Protein AF-A0A832ZYC8-F1 (afdb_monomer)

Foldseek 3Di:
DAFAPVLLVLLVVVVVCVVVVHDLVVCLVVSVVSCVVVVQWDQAPVRFIWGAHNVNPDILDDSNDPLCCLQQFFQVVLVLLPDDLAEEEEAQCFLVSNVLNSCQSPVSYQYEYEHQRLSRLSNNLSTDDPGPCSVVSNVQSSCVSVPNQDDDSYGYHHHPLLVVLVVDPAAHQEYEDSDDACVVFVLCQALQNVLSVLVRYDAQRKYWYQDPFLQSVLSLLSSPWQWAFADDDPDPGGTIMTGRNRDPPDDGHAHPPLSLLCLQQALSVNHFHDNPSDDGSVRRV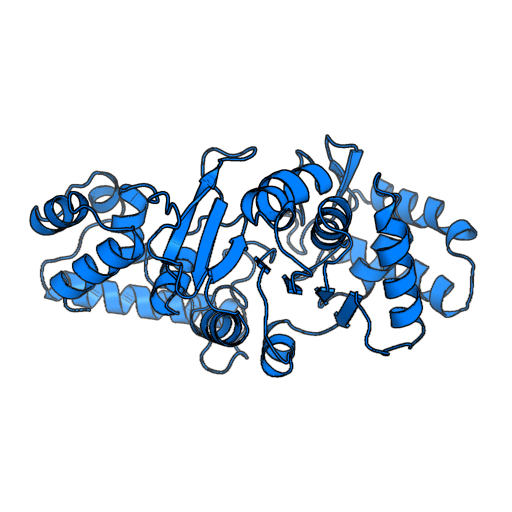VVSVVVSVVSQVVCVVVVQDDDSVCSNVVVGDVVLVVLVPDPDHSSVSSVVSNVVSVD

Radius of gyration: 21.01 Å; Cα contacts (8 Å, |Δi|>4): 633; chains: 1; bounding box: 53×35×60 Å

Solvent-accessible surface area (backbone atoms only — not comparable to full-atom values): 18234 Å² total; per-residue (Å²): 127,58,59,24,62,69,42,48,54,55,42,46,62,52,49,54,42,46,76,73,68,47,63,60,85,81,44,31,68,57,53,54,49,54,31,43,75,70,68,40,44,44,76,20,72,66,69,33,71,34,40,34,26,56,83,61,83,46,53,80,40,57,63,72,7,37,56,57,44,21,34,69,59,42,38,60,77,62,52,50,63,80,47,82,60,38,28,34,36,31,38,48,31,52,67,34,44,52,62,33,38,40,36,69,56,27,76,57,45,30,35,41,36,27,28,68,54,70,52,42,48,55,48,37,62,58,52,87,64,101,48,79,48,41,54,62,53,35,51,49,48,50,41,40,77,74,65,51,78,70,84,63,53,63,34,82,43,85,40,58,62,71,60,48,59,76,72,54,92,48,66,22,43,35,32,42,48,54,61,71,56,62,90,79,33,33,70,80,39,10,25,46,47,44,34,50,51,54,69,28,34,31,77,56,10,38,37,31,24,75,64,65,46,49,24,44,56,28,12,40,42,76,40,63,28,47,47,24,44,42,73,53,73,98,48,95,61,33,25,32,33,32,23,35,70,58,57,92,84,58,88,67,44,58,53,58,72,46,54,42,41,34,32,38,67,28,60,67,11,53,37,37,57,32,90,83,63,73,64,53,47,67,53,28,53,51,51,33,55,50,53,31,51,53,52,46,51,53,27,49,75,70,73,61,61,53,55,71,69,33,42,56,73,60,64,59,66,65,66,58,60,54,52,67,71,48,99,61,50,39,38,61,41,26,51,54,42,19,54,77,71,73,100

Nearest PDB structures (foldseek):
  3vyw-assembly3_C  TM=6.973E-01  e=3.915E-17  Aquifex aeolicus VF5
  3vyw-assembly1_A  TM=6.970E-01  e=1.601E-16  Aquifex aeolicus VF5
  2qy6-assembly1_A  TM=7.734E-01  e=2.325E-08  Escherichia coli O157:H7
  8vyd-assembly1_A  TM=7.264E-01  e=3.396E-08  Thermococcus kodakarensis
  3sgl-assembly1_A  TM=7.425E-01  e=9.243E-07  Yersinia pestis

pLDDT: mean 95.92, std 4.14, range [66.0, 98.88]

Mean predicted aligned error: 3.45 Å

Secondary structure (DSSP, 8-state):
-PBPHHHHHHHHHHHHHHHTT--GGGTHHHHHHHHHHTT-SEE-TTS-EEPBBTTSSSBSS-TT-HHHHIIIIIIHHHTGGGSSS-EEEEET-TTSHHHHHHHHH-TT-EEEEEES-HHHHHHHHHS--SSTTHHHHHHHHHHHHTT-----SEEEEES-HHHHHHH----EEEEEE-PSPTTT--TTSBHHHHHHHHHHEEEEEEEEES---HHHHHHHHHHT-EEEE----SSSSPPEEEESS--TTS--PPPPHHHHHHHHHSGGG--B--TTS---HHHHHHHHHHHHHHHHHHHHHTT----HHHHHTT-S-HHHHHHHTSS--HHHHHHHHHHHHT-

InterPro domains:
  IPR008471 MnmC-like methyltransferase [PF05430] (151-245)
  IPR029063 S-adenosyl-L-methionine-dependent methyltransferase superfamily [G3DSA:3.40.50.150] (38-259)
  IPR029063 S-adenosyl-L-methionine-dependent methyltransferase superfamily [SSF53335] (82-259)

Sequence (343 aa):
MLPDEVALKIIRKYMIRFERGEDIESFKGDLIRDLLNHRVLIKTEDGTYTLPSQCREELMHSRIGALKESVEKFVIPSNLKYMKNPKVLDLCSGLGYNAIGALHYNRSCKIDMVECCKEVLFLSLCLDIPYEEHALIKDRIRDFLQGDVRRGDINIHLEDGRRVIKKLEGGYNVVFHDAFSPQRDAVLYTVDFLREVYKKMDNNGILISYSSSIPFRSALVEAGFVISEGQPVGRRRGITIAYKNPSPDREIRRIPLTDERLIAISTVGVPYRDPNLNLTHEEIVKNRALERREFKRRLIEMGKYYSTKKVKLGKVDKVFLDIQKLNLNSSKIILKMREVLGI

Organism: NCBI:txid155863

Structure (mmCIF, N/CA/C/O backbone):
data_AF-A0A832ZYC8-F1
#
_entry.id   AF-A0A832ZYC8-F1
#
loop_
_atom_site.group_PDB
_atom_site.id
_atom_site.type_symbol
_atom_site.label_atom_id
_atom_site.label_alt_id
_atom_site.label_comp_id
_atom_site.label_asym_id
_atom_site.label_entity_id
_atom_site.label_seq_id
_atom_site.pdbx_PDB_ins_code
_atom_site.Cartn_x
_atom_site.Cartn_y
_atom_site.Cartn_z
_atom_site.occupancy
_atom_site.B_iso_or_equiv
_atom_site.auth_seq_id
_atom_site.auth_comp_id
_atom_site.auth_asym_id
_atom_site.auth_atom_id
_atom_site.pdbx_PDB_model_num
ATOM 1 N N . MET A 1 1 ? 9.131 9.107 0.935 1.00 86.56 1 MET A N 1
ATOM 2 C CA . MET A 1 1 ? 10.488 8.614 1.236 1.00 86.56 1 MET A CA 1
ATOM 3 C C . MET A 1 1 ? 11.024 7.990 -0.030 1.00 86.56 1 MET A C 1
ATOM 5 O O . MET A 1 1 ? 10.263 7.338 -0.734 1.00 86.56 1 MET A O 1
ATOM 9 N N . LEU A 1 2 ? 12.300 8.212 -0.321 1.00 93.00 2 LEU A N 1
ATOM 10 C CA . LEU A 1 2 ? 12.961 7.680 -1.508 1.00 93.00 2 LEU A CA 1
ATOM 11 C C . LEU A 1 2 ? 13.866 6.486 -1.149 1.00 93.00 2 LEU A C 1
ATOM 13 O O . LEU A 1 2 ? 14.122 6.235 0.037 1.00 93.00 2 LEU A O 1
ATOM 17 N N . PRO A 1 3 ? 14.359 5.741 -2.151 1.00 94.38 3 PRO A N 1
ATOM 18 C CA . PRO A 1 3 ? 15.462 4.805 -1.962 1.00 94.38 3 PRO A CA 1
ATOM 19 C C . PRO A 1 3 ? 16.762 5.492 -1.517 1.00 94.38 3 PRO A C 1
ATOM 21 O O . PRO A 1 3 ? 16.881 6.717 -1.515 1.00 94.38 3 PRO A O 1
ATOM 24 N N . ASP A 1 4 ? 17.747 4.676 -1.153 1.00 96.56 4 ASP A N 1
ATOM 25 C CA . ASP A 1 4 ? 19.089 5.094 -0.744 1.00 96.56 4 ASP A CA 1
ATOM 26 C C . ASP A 1 4 ? 19.756 6.086 -1.712 1.00 96.56 4 ASP A C 1
ATOM 28 O O . ASP A 1 4 ? 19.822 5.867 -2.921 1.00 96.56 4 ASP A O 1
ATOM 32 N N . GLU A 1 5 ? 20.312 7.172 -1.170 1.00 96.69 5 GLU A N 1
ATOM 33 C CA . GLU A 1 5 ? 20.883 8.256 -1.978 1.00 96.69 5 GLU A CA 1
ATOM 34 C C . GLU A 1 5 ? 22.083 7.827 -2.825 1.00 96.69 5 GLU A C 1
ATOM 36 O O . GLU A 1 5 ? 22.290 8.376 -3.910 1.00 96.69 5 GLU A O 1
ATOM 41 N N . VAL A 1 6 ? 22.887 6.865 -2.356 1.00 97.38 6 VAL A N 1
ATOM 42 C CA . VAL A 1 6 ? 24.019 6.340 -3.130 1.00 97.38 6 VAL A CA 1
ATOM 43 C C . VAL A 1 6 ? 23.490 5.531 -4.309 1.00 97.38 6 VAL A C 1
ATOM 45 O O . VAL A 1 6 ? 23.972 5.724 -5.425 1.00 97.38 6 VAL A O 1
ATOM 48 N N . ALA A 1 7 ? 22.452 4.713 -4.097 1.00 97.81 7 ALA A N 1
ATOM 49 C CA . ALA A 1 7 ? 21.759 4.026 -5.188 1.00 97.81 7 ALA A CA 1
ATOM 50 C C . ALA A 1 7 ? 21.272 5.027 -6.242 1.00 97.81 7 ALA A C 1
ATOM 52 O O . ALA A 1 7 ? 21.611 4.902 -7.416 1.00 97.81 7 ALA A O 1
ATOM 53 N N . LEU A 1 8 ? 20.546 6.067 -5.818 1.00 98.06 8 LEU A N 1
ATOM 54 C CA . LEU A 1 8 ? 19.993 7.072 -6.729 1.00 98.06 8 LEU A CA 1
ATOM 55 C C . LEU A 1 8 ? 21.085 7.821 -7.504 1.00 98.06 8 LEU A C 1
ATOM 57 O O . LEU A 1 8 ? 20.936 8.046 -8.703 1.00 98.06 8 LEU A O 1
ATOM 61 N N . LYS A 1 9 ? 22.207 8.173 -6.862 1.00 98.06 9 LYS A N 1
ATOM 62 C CA . LYS A 1 9 ? 23.353 8.816 -7.531 1.00 98.06 9 LYS A CA 1
ATOM 63 C C . LYS A 1 9 ? 23.973 7.920 -8.604 1.00 98.06 9 LYS A C 1
ATOM 65 O O . LYS A 1 9 ? 24.247 8.401 -9.702 1.00 98.06 9 LYS A O 1
ATOM 70 N N . ILE A 1 10 ? 24.164 6.634 -8.307 1.00 98.44 10 ILE A N 1
ATOM 71 C CA . ILE A 1 10 ? 24.686 5.664 -9.277 1.00 98.44 10 ILE A CA 1
ATOM 72 C C . ILE A 1 10 ? 23.701 5.516 -10.437 1.00 98.44 10 ILE A C 1
ATOM 74 O O . ILE A 1 10 ? 24.093 5.679 -11.587 1.00 98.44 10 ILE A O 1
ATOM 78 N N . ILE A 1 11 ? 22.416 5.293 -10.153 1.00 98.50 11 ILE A N 1
ATOM 79 C CA . ILE A 1 11 ? 21.393 5.114 -11.188 1.00 98.50 11 ILE A CA 1
ATOM 80 C C . ILE A 1 11 ? 21.322 6.339 -12.113 1.00 98.50 11 ILE A C 1
ATOM 82 O O . ILE A 1 11 ? 21.334 6.179 -13.332 1.00 98.50 11 ILE A O 1
ATOM 86 N N . ARG A 1 12 ? 21.347 7.563 -11.563 1.00 98.19 12 ARG A N 1
ATOM 87 C CA . ARG A 1 12 ? 21.361 8.814 -12.348 1.00 98.19 12 ARG A CA 1
ATOM 88 C C . ARG A 1 12 ? 22.513 8.883 -13.346 1.00 98.19 12 ARG A C 1
ATOM 90 O O . ARG A 1 12 ? 22.300 9.312 -14.475 1.00 98.19 12 ARG A O 1
ATOM 97 N N . LYS A 1 13 ? 23.717 8.443 -12.961 1.00 98.00 13 LYS A N 1
ATOM 98 C CA . LYS A 1 13 ? 24.890 8.427 -13.853 1.00 98.00 13 LYS A CA 1
ATOM 99 C C . LYS A 1 13 ? 24.619 7.613 -15.124 1.00 98.00 13 LYS A C 1
ATOM 101 O O . LYS A 1 13 ? 24.992 8.045 -16.210 1.00 98.00 13 LYS A O 1
ATOM 106 N N . TYR A 1 14 ? 23.970 6.458 -14.991 1.00 98.31 14 TYR A N 1
ATOM 107 C CA . TYR A 1 14 ? 23.631 5.592 -16.124 1.00 98.31 14 TYR A CA 1
ATOM 108 C C . TYR A 1 14 ? 22.370 6.052 -16.858 1.00 98.31 14 TYR A C 1
ATOM 110 O O . TYR A 1 14 ? 22.295 5.930 -18.076 1.00 98.31 14 TYR A O 1
ATOM 118 N N . MET A 1 15 ? 21.418 6.664 -16.155 1.00 97.75 15 MET A N 1
ATOM 119 C CA . MET A 1 15 ? 20.232 7.260 -16.773 1.00 97.75 15 MET A CA 1
ATOM 120 C C . MET A 1 15 ? 20.602 8.368 -17.771 1.00 97.75 15 MET A C 1
ATOM 122 O O . MET A 1 15 ? 20.009 8.437 -18.840 1.00 97.75 15 MET A O 1
ATOM 126 N N . ILE A 1 16 ? 21.645 9.161 -17.497 1.00 97.50 16 ILE A N 1
ATOM 127 C CA . ILE A 1 16 ? 22.165 10.165 -18.447 1.00 97.50 16 ILE A CA 1
ATOM 128 C C . ILE A 1 16 ? 22.651 9.518 -19.758 1.00 97.50 16 ILE A C 1
ATOM 130 O O . ILE A 1 16 ? 22.522 10.119 -20.822 1.00 97.50 16 ILE A O 1
ATOM 134 N N . AR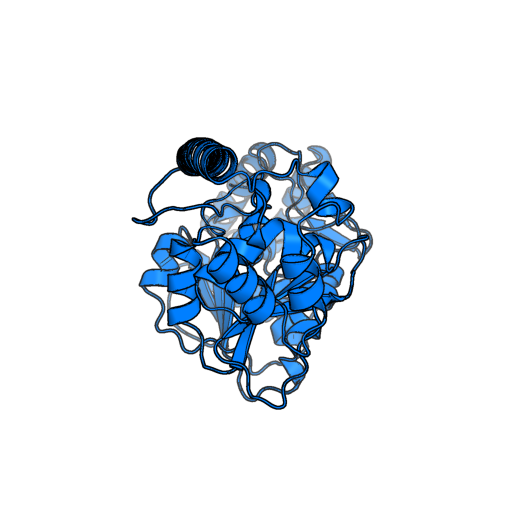G A 1 17 ? 23.205 8.298 -19.710 1.00 97.50 17 ARG A N 1
ATOM 135 C CA . ARG A 1 17 ? 23.636 7.554 -20.912 1.00 97.50 17 ARG A CA 1
ATOM 136 C C . ARG A 1 17 ? 22.433 7.142 -21.759 1.00 97.50 17 ARG A C 1
ATOM 138 O O . ARG A 1 17 ? 22.420 7.373 -22.964 1.00 97.50 17 ARG A O 1
ATOM 145 N N . PHE A 1 18 ? 21.389 6.627 -21.111 1.00 97.12 18 PHE A N 1
ATOM 146 C CA . PHE A 1 18 ? 20.111 6.332 -21.761 1.00 97.12 18 PHE A CA 1
ATOM 147 C C . PHE A 1 18 ? 19.481 7.574 -22.404 1.00 97.12 18 PHE A C 1
ATOM 149 O O . PHE A 1 18 ? 19.049 7.523 -23.550 1.00 97.12 18 PHE A O 1
ATOM 156 N N . GLU A 1 19 ? 19.480 8.710 -21.703 1.00 95.44 19 GLU A N 1
ATOM 157 C CA . GLU A 1 19 ? 18.951 9.982 -22.219 1.00 95.44 19 GLU A CA 1
ATOM 158 C C . GLU A 1 19 ? 19.746 10.512 -23.430 1.00 95.44 19 GLU A C 1
ATOM 160 O O . GLU A 1 19 ? 19.206 11.263 -24.238 1.00 95.44 19 GLU A O 1
ATOM 165 N N . ARG A 1 20 ? 21.007 10.088 -23.602 1.00 96.19 20 ARG A N 1
ATOM 166 C CA . ARG A 1 20 ? 21.831 10.360 -24.797 1.00 96.19 20 ARG A CA 1
ATOM 167 C C . ARG A 1 20 ? 21.588 9.383 -25.952 1.00 96.19 20 ARG A C 1
ATOM 169 O O . ARG A 1 20 ? 22.220 9.524 -26.994 1.00 96.19 20 ARG A O 1
ATOM 176 N N . GLY A 1 21 ? 20.696 8.409 -25.778 1.00 95.06 21 GLY A N 1
ATOM 177 C CA . GLY A 1 21 ? 20.373 7.402 -26.786 1.00 95.06 21 GLY A CA 1
ATOM 178 C C . GLY A 1 21 ? 21.303 6.187 -26.793 1.00 95.06 21 GLY A C 1
ATOM 179 O O . GLY A 1 21 ? 21.247 5.405 -27.738 1.00 95.06 21 GLY A O 1
ATOM 180 N N . GLU A 1 22 ? 22.151 6.004 -25.773 1.00 96.81 22 GLU A N 1
ATOM 181 C CA . GLU A 1 22 ? 22.931 4.768 -25.644 1.00 96.81 22 GLU A CA 1
ATOM 182 C C . GLU A 1 22 ? 22.010 3.571 -25.362 1.00 96.81 22 GLU A C 1
ATOM 184 O O . GLU A 1 22 ? 21.073 3.661 -24.561 1.00 96.81 22 GLU A O 1
ATOM 189 N N . ASP A 1 23 ? 22.302 2.428 -25.987 1.00 95.62 23 ASP A N 1
ATOM 190 C CA . ASP A 1 23 ? 21.554 1.191 -25.763 1.00 95.62 23 ASP A CA 1
ATOM 191 C C . ASP A 1 23 ? 21.753 0.674 -24.328 1.00 95.62 23 ASP A C 1
ATOM 193 O O . ASP A 1 23 ? 22.882 0.565 -23.842 1.00 95.62 23 ASP A O 1
ATOM 197 N N . ILE A 1 24 ? 20.653 0.315 -23.661 1.00 96.50 24 ILE A N 1
ATOM 198 C CA . ILE A 1 24 ? 20.637 -0.191 -22.281 1.00 96.50 24 ILE A CA 1
ATOM 199 C C . ILE A 1 24 ? 21.487 -1.453 -22.156 1.00 96.50 24 ILE A C 1
ATOM 201 O O . ILE A 1 24 ? 22.214 -1.606 -21.171 1.00 96.50 24 ILE A O 1
ATOM 205 N N . GLU A 1 25 ? 21.452 -2.333 -23.157 1.00 96.50 25 GLU A N 1
ATOM 206 C CA . GLU A 1 25 ? 22.218 -3.583 -23.131 1.00 96.50 25 GLU A CA 1
ATOM 207 C C . GLU A 1 25 ? 23.734 -3.335 -23.067 1.00 96.50 25 GLU A C 1
ATOM 209 O O . GLU A 1 25 ? 24.465 -4.126 -22.471 1.00 96.50 25 GLU A O 1
ATOM 214 N N . SER A 1 26 ? 24.208 -2.188 -23.571 1.00 97.12 26 SER A N 1
ATOM 215 C CA . SER A 1 26 ? 25.627 -1.814 -23.532 1.00 97.12 26 SER A CA 1
ATOM 216 C C . SER A 1 26 ? 26.145 -1.440 -22.138 1.00 97.12 26 SER A C 1
ATOM 218 O O . SER A 1 26 ? 27.354 -1.470 -21.915 1.00 97.12 26 SER A O 1
ATOM 220 N N . PHE A 1 27 ? 25.266 -1.072 -21.196 1.00 97.50 27 PHE A N 1
ATOM 221 C CA . PHE A 1 27 ? 25.686 -0.565 -19.884 1.00 97.50 27 PHE A CA 1
ATOM 222 C C . PHE A 1 27 ? 24.960 -1.165 -18.681 1.00 97.50 27 PHE A C 1
ATOM 224 O O . PHE A 1 27 ? 25.411 -0.956 -17.551 1.00 97.50 27 PHE A O 1
ATOM 231 N N . LYS A 1 28 ? 23.855 -1.903 -18.868 1.00 97.38 28 LYS A N 1
ATOM 232 C CA . LYS A 1 28 ? 23.074 -2.442 -17.743 1.00 97.38 28 LYS A CA 1
ATOM 233 C C . LYS A 1 28 ? 23.926 -3.311 -16.819 1.00 97.38 28 LYS A C 1
ATOM 235 O O . LYS A 1 28 ? 23.818 -3.196 -15.603 1.00 97.38 28 LYS A O 1
ATOM 240 N N . GLY A 1 29 ? 24.836 -4.112 -17.382 1.00 97.69 29 GLY A N 1
ATOM 241 C CA . GLY A 1 29 ? 25.740 -4.963 -16.608 1.00 97.69 29 GLY A CA 1
ATOM 242 C C . GLY A 1 29 ? 26.627 -4.167 -15.649 1.00 97.69 29 GLY A C 1
ATOM 243 O O . GLY A 1 29 ? 26.803 -4.569 -14.499 1.00 97.69 29 GLY A O 1
ATOM 244 N N . ASP A 1 30 ? 27.127 -3.010 -16.084 1.00 98.06 30 ASP A N 1
ATOM 245 C CA . ASP A 1 30 ? 27.979 -2.145 -15.264 1.00 98.06 30 ASP A CA 1
ATOM 246 C C . ASP A 1 30 ? 27.183 -1.386 -14.207 1.00 98.06 30 ASP A C 1
ATOM 248 O O . ASP A 1 30 ? 27.623 -1.313 -13.062 1.00 98.06 30 ASP A O 1
ATOM 252 N N . LEU A 1 31 ? 25.972 -0.921 -14.537 1.00 98.44 31 LEU A N 1
ATOM 253 C CA . LEU A 1 31 ? 25.057 -0.349 -13.548 1.00 98.44 31 LEU A CA 1
ATOM 254 C C . LEU A 1 31 ? 24.782 -1.343 -12.411 1.00 98.44 31 LEU A C 1
ATOM 256 O O . LEU A 1 31 ? 24.920 -1.000 -11.236 1.00 98.44 31 LEU A O 1
ATOM 260 N N . ILE A 1 32 ? 24.415 -2.582 -12.748 1.00 98.06 32 ILE A N 1
ATOM 261 C CA . ILE A 1 32 ? 24.127 -3.618 -11.751 1.00 98.06 32 ILE A CA 1
ATOM 262 C C . ILE A 1 32 ? 25.373 -3.929 -10.918 1.00 98.06 32 ILE A C 1
ATOM 264 O O . ILE A 1 32 ? 25.288 -4.000 -9.690 1.00 98.06 32 ILE A O 1
ATOM 268 N N . ARG A 1 33 ? 26.544 -4.046 -11.554 1.00 97.94 33 ARG A N 1
ATOM 269 C CA . ARG A 1 33 ? 27.822 -4.278 -10.866 1.00 97.94 33 ARG A CA 1
ATOM 270 C C . ARG A 1 33 ? 28.166 -3.146 -9.898 1.00 97.94 33 ARG A C 1
ATOM 272 O O . ARG A 1 33 ? 28.518 -3.421 -8.753 1.00 97.94 33 ARG A O 1
ATOM 279 N N . ASP A 1 34 ? 28.011 -1.892 -10.316 1.00 98.12 34 ASP A N 1
ATOM 280 C CA . ASP A 1 34 ? 28.276 -0.716 -9.485 1.00 98.12 34 ASP A CA 1
ATOM 281 C C . ASP A 1 34 ? 27.362 -0.687 -8.258 1.00 98.12 34 ASP A C 1
ATOM 283 O O . ASP A 1 34 ? 27.839 -0.488 -7.136 1.00 98.12 34 ASP A O 1
ATOM 287 N N . LEU A 1 35 ? 26.063 -0.937 -8.438 1.00 98.31 35 LEU A N 1
ATOM 288 C CA . LEU A 1 35 ? 25.116 -0.961 -7.324 1.00 98.31 35 LEU A CA 1
ATOM 289 C C . LEU A 1 35 ? 25.397 -2.109 -6.338 1.00 98.31 35 LEU A C 1
ATOM 291 O O . LEU A 1 35 ? 25.289 -1.917 -5.121 1.00 98.31 35 LEU A O 1
ATOM 295 N N . LEU A 1 36 ? 25.780 -3.289 -6.838 1.00 97.19 36 LEU A N 1
ATOM 296 C CA . LEU A 1 36 ? 26.169 -4.434 -6.007 1.00 97.19 36 LEU A CA 1
ATOM 297 C C . LEU A 1 36 ? 27.455 -4.151 -5.222 1.00 97.19 36 LEU A C 1
ATOM 299 O O . LEU A 1 36 ? 27.498 -4.396 -4.015 1.00 97.19 36 LEU A O 1
ATOM 303 N N . ASN A 1 37 ? 28.471 -3.573 -5.869 1.00 97.44 37 ASN A N 1
ATOM 304 C CA . ASN A 1 37 ? 29.747 -3.219 -5.239 1.00 97.44 37 ASN A CA 1
ATOM 305 C C . ASN A 1 37 ? 29.564 -2.209 -4.096 1.00 97.44 37 ASN A C 1
ATOM 307 O O . ASN A 1 37 ? 30.206 -2.325 -3.052 1.00 97.44 37 ASN A O 1
ATOM 311 N N . HIS A 1 38 ? 28.631 -1.265 -4.250 1.00 97.12 38 HIS A N 1
ATOM 312 C CA . HIS A 1 38 ? 28.278 -0.299 -3.206 1.00 97.12 38 HIS A CA 1
ATOM 313 C C . HIS A 1 38 ? 27.288 -0.849 -2.165 1.00 97.12 38 HIS A C 1
ATOM 315 O O . HIS A 1 38 ? 26.938 -0.142 -1.218 1.00 97.12 38 HIS A O 1
ATOM 321 N N . ARG A 1 39 ? 26.851 -2.111 -2.304 1.00 95.81 39 ARG A N 1
ATOM 322 C CA . ARG A 1 39 ? 25.877 -2.786 -1.427 1.00 95.81 39 ARG A CA 1
ATOM 323 C C . ARG A 1 39 ? 24.542 -2.042 -1.327 1.00 95.81 39 ARG A C 1
ATOM 325 O O . ARG A 1 39 ? 23.917 -2.014 -0.267 1.00 95.81 39 ARG A O 1
ATOM 332 N N . VAL A 1 40 ? 24.119 -1.432 -2.431 1.00 96.56 40 VAL A N 1
ATOM 333 C CA . VAL A 1 40 ? 22.860 -0.676 -2.538 1.00 96.56 40 VAL A CA 1
ATOM 334 C C . VAL A 1 40 ? 21.850 -1.312 -3.491 1.00 96.56 40 VAL A C 1
ATOM 336 O O . VAL A 1 40 ? 20.730 -0.829 -3.598 1.00 96.56 40 VAL A O 1
ATOM 339 N N . LEU A 1 41 ? 22.210 -2.429 -4.124 1.00 97.25 41 LEU A N 1
ATOM 340 C CA . LEU A 1 41 ? 21.279 -3.362 -4.751 1.00 97.25 41 LEU A CA 1
ATOM 341 C C . LEU A 1 41 ? 21.366 -4.691 -4.008 1.00 97.25 41 LEU A C 1
ATOM 343 O O . LEU A 1 41 ? 22.450 -5.247 -3.838 1.00 97.25 41 LEU A O 1
ATOM 347 N N . ILE A 1 42 ? 20.231 -5.183 -3.527 1.00 96.38 42 ILE A N 1
ATOM 348 C CA . ILE A 1 42 ? 20.160 -6.385 -2.700 1.00 96.38 42 ILE A CA 1
ATOM 349 C C . ILE A 1 42 ? 19.442 -7.465 -3.493 1.00 96.38 42 ILE A C 1
ATOM 351 O O . ILE A 1 42 ? 18.301 -7.267 -3.904 1.00 96.38 42 ILE A O 1
ATOM 355 N N . LYS A 1 43 ? 20.109 -8.603 -3.697 1.00 95.81 43 LYS A N 1
ATOM 356 C CA . LYS A 1 43 ? 19.483 -9.795 -4.272 1.00 95.81 43 LYS A CA 1
ATOM 357 C C . LYS A 1 43 ? 18.637 -10.491 -3.205 1.00 95.81 43 LYS A C 1
ATOM 359 O O . LYS A 1 43 ? 19.121 -10.708 -2.092 1.00 95.81 43 LYS A O 1
ATOM 364 N N . THR A 1 44 ? 17.390 -10.799 -3.527 1.00 94.88 44 THR A N 1
ATOM 365 C CA . THR A 1 44 ? 16.457 -11.525 -2.659 1.00 94.88 44 THR A CA 1
ATOM 366 C C . THR A 1 44 ? 16.564 -13.035 -2.874 1.00 94.88 44 THR A C 1
ATOM 368 O O . THR A 1 44 ? 17.215 -13.503 -3.810 1.00 94.88 44 THR A O 1
ATOM 371 N N . GLU A 1 45 ? 15.937 -13.815 -1.994 1.00 93.25 45 GLU A N 1
ATOM 372 C CA . GLU A 1 45 ? 15.972 -15.283 -2.038 1.00 93.25 45 GLU A CA 1
ATOM 373 C C . GLU A 1 45 ? 15.311 -15.856 -3.303 1.00 93.25 45 GLU A C 1
ATOM 375 O O . GLU A 1 45 ? 15.787 -16.857 -3.831 1.00 93.25 45 GLU A O 1
ATOM 380 N N . ASP A 1 46 ? 14.279 -15.197 -3.844 1.00 92.06 46 ASP A N 1
ATOM 381 C CA . ASP A 1 46 ? 13.650 -15.567 -5.127 1.00 92.06 46 ASP A CA 1
ATOM 382 C C . ASP A 1 46 ? 14.449 -15.129 -6.373 1.00 92.06 46 ASP A C 1
ATOM 384 O O . ASP A 1 46 ? 13.970 -15.254 -7.498 1.00 92.06 46 ASP A O 1
ATOM 388 N N . GLY A 1 47 ? 15.662 -14.599 -6.188 1.00 92.88 47 GLY A N 1
ATOM 389 C CA . GLY A 1 47 ? 16.559 -14.194 -7.268 1.00 92.88 47 GLY A CA 1
ATOM 390 C C . GLY A 1 47 ? 16.312 -12.796 -7.836 1.00 92.88 47 GLY A C 1
ATOM 391 O O . GLY A 1 47 ? 17.141 -12.333 -8.620 1.00 92.88 47 GLY A O 1
ATOM 392 N N . THR A 1 48 ? 15.240 -12.116 -7.421 1.00 95.44 48 THR A N 1
ATOM 393 C CA . THR A 1 48 ? 14.959 -10.728 -7.812 1.00 95.44 48 THR A CA 1
ATOM 394 C C . THR A 1 48 ? 15.796 -9.717 -7.019 1.00 95.44 48 THR A C 1
ATOM 396 O O . THR A 1 48 ? 16.640 -10.078 -6.194 1.00 95.44 48 THR A O 1
ATOM 399 N N . TYR A 1 49 ? 15.629 -8.427 -7.315 1.00 96.56 49 TYR A N 1
ATOM 400 C CA . TYR A 1 49 ? 16.411 -7.358 -6.699 1.00 96.56 49 TYR A CA 1
ATOM 401 C C . TYR A 1 49 ? 15.537 -6.311 -6.016 1.00 96.56 49 TYR A C 1
ATOM 403 O O . TYR A 1 49 ? 14.450 -5.970 -6.480 1.00 96.56 49 TYR A O 1
ATOM 411 N N . THR A 1 50 ? 16.059 -5.733 -4.937 1.00 96.25 50 THR A N 1
ATOM 412 C CA . THR A 1 50 ? 15.443 -4.611 -4.227 1.00 96.25 50 THR A CA 1
ATOM 413 C C . THR A 1 50 ? 16.480 -3.554 -3.853 1.00 96.25 50 THR A C 1
ATOM 415 O O . THR A 1 50 ? 17.677 -3.838 -3.760 1.00 96.25 50 THR A O 1
ATOM 418 N N . LEU A 1 51 ? 16.010 -2.334 -3.591 1.00 96.88 51 LEU A N 1
ATOM 419 C CA . LEU A 1 51 ? 16.818 -1.241 -3.052 1.00 96.88 51 LEU A CA 1
ATOM 420 C C . LEU A 1 51 ? 16.549 -1.042 -1.548 1.00 96.88 51 LEU A C 1
ATOM 422 O O . LEU A 1 51 ? 15.433 -1.311 -1.085 1.00 96.88 51 LEU A O 1
ATOM 426 N N . PRO A 1 52 ? 17.542 -0.569 -0.776 1.00 96.00 52 PRO A N 1
ATOM 427 C CA . PRO A 1 52 ? 17.320 -0.036 0.560 1.00 96.00 52 PRO A CA 1
ATOM 428 C C . PRO A 1 52 ? 16.634 1.335 0.511 1.00 96.00 52 PRO A C 1
ATOM 430 O O . PRO A 1 52 ? 16.766 2.079 -0.461 1.00 96.00 52 PRO A O 1
ATOM 433 N N . SER A 1 53 ? 15.910 1.676 1.576 1.00 93.44 53 SER A N 1
ATOM 434 C CA . SER A 1 53 ? 15.367 3.017 1.795 1.00 93.44 53 SER A CA 1
ATOM 435 C C . SER A 1 53 ? 16.478 4.032 2.081 1.00 93.44 53 SER A C 1
ATOM 437 O O . SER A 1 53 ? 17.597 3.656 2.433 1.00 93.44 53 SER A O 1
ATOM 439 N N . GLN A 1 54 ? 16.156 5.327 2.001 1.00 90.25 54 GLN A N 1
ATOM 440 C CA . GLN A 1 54 ? 17.085 6.421 2.308 1.00 90.25 54 GLN A CA 1
ATOM 441 C C . GLN A 1 54 ? 17.793 6.271 3.666 1.00 90.25 54 GLN A C 1
ATOM 443 O O . GLN A 1 54 ? 18.987 6.531 3.773 1.00 90.25 54 GLN A O 1
ATOM 448 N N . CYS A 1 55 ? 17.082 5.806 4.698 1.00 86.75 55 CYS A N 1
ATOM 449 C CA . CYS A 1 55 ? 17.648 5.573 6.030 1.00 86.75 55 CYS A CA 1
ATOM 450 C C . CYS A 1 55 ? 18.270 4.177 6.213 1.00 86.75 55 CYS A C 1
ATOM 452 O O . CYS A 1 55 ? 18.777 3.878 7.288 1.00 86.75 55 CYS A O 1
ATOM 454 N N . ARG A 1 56 ? 18.219 3.304 5.196 1.00 85.81 56 ARG A N 1
ATOM 455 C CA . ARG A 1 56 ? 18.694 1.904 5.207 1.00 85.81 56 ARG A CA 1
ATOM 456 C C . ARG A 1 56 ? 18.084 0.991 6.272 1.00 85.81 56 ARG A C 1
ATOM 458 O O . ARG A 1 56 ? 18.525 -0.144 6.438 1.00 85.81 56 ARG A O 1
ATOM 465 N N . GLU A 1 57 ? 17.052 1.444 6.971 1.00 87.69 57 GLU A N 1
ATOM 466 C CA . GLU A 1 57 ? 16.365 0.641 7.983 1.00 87.69 57 GLU A CA 1
ATOM 467 C C . GLU A 1 57 ? 15.211 -0.201 7.408 1.00 87.69 57 GLU A C 1
ATOM 469 O O . GLU A 1 57 ? 14.603 -0.998 8.123 1.00 87.69 57 GLU A O 1
ATOM 474 N N . GLU A 1 58 ? 14.884 -0.020 6.127 1.00 90.69 58 GLU A N 1
ATOM 475 C CA . GLU A 1 58 ? 13.872 -0.783 5.396 1.00 90.69 58 GLU A CA 1
ATOM 476 C C . GLU A 1 58 ? 14.369 -1.058 3.966 1.00 90.69 58 GLU A C 1
ATOM 478 O O . GLU A 1 58 ? 15.198 -0.324 3.429 1.00 90.69 58 GLU A O 1
ATOM 483 N N . LEU A 1 59 ? 13.894 -2.141 3.358 1.00 92.88 59 LEU A N 1
ATOM 484 C CA . LEU A 1 59 ? 14.073 -2.427 1.934 1.00 92.88 59 LEU A CA 1
ATOM 485 C C . LEU A 1 59 ? 12.741 -2.162 1.227 1.00 92.88 59 LEU A C 1
ATOM 487 O O . LEU A 1 59 ? 11.699 -2.349 1.849 1.00 92.88 59 LEU A O 1
ATOM 491 N N . MET A 1 60 ? 12.766 -1.782 -0.054 1.00 92.31 60 MET A N 1
ATOM 492 C CA . MET A 1 60 ? 11.531 -1.642 -0.845 1.00 92.31 60 MET A CA 1
ATOM 493 C C . MET A 1 60 ? 10.710 -2.936 -0.860 1.00 92.31 60 MET A C 1
ATOM 495 O O . MET A 1 60 ? 9.496 -2.886 -0.746 1.00 92.31 60 MET A O 1
ATOM 499 N N . HIS A 1 61 ? 11.384 -4.086 -0.929 1.00 91.56 61 HIS A N 1
ATOM 500 C CA . HIS A 1 61 ? 10.769 -5.405 -0.841 1.00 91.56 61 HIS A CA 1
ATOM 501 C C . HIS A 1 61 ? 11.496 -6.276 0.185 1.00 91.56 61 HIS A C 1
ATOM 503 O O . HIS A 1 61 ? 12.662 -6.066 0.532 1.00 91.56 61 HIS A O 1
ATOM 509 N N . SER A 1 62 ? 10.802 -7.287 0.685 1.00 87.56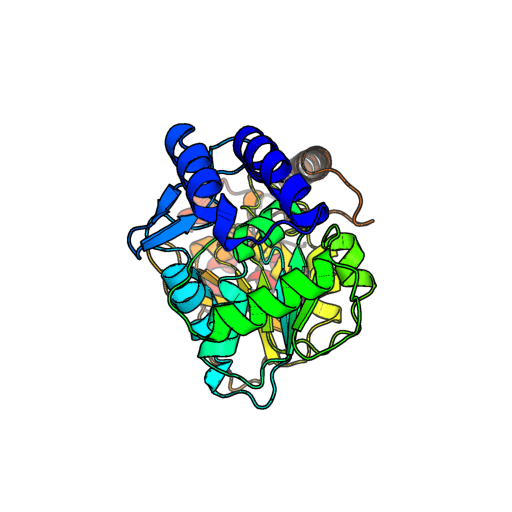 62 SER A N 1
ATOM 510 C CA . SER A 1 62 ? 11.313 -8.251 1.647 1.00 87.56 62 SER A CA 1
ATOM 511 C C . SER A 1 62 ? 12.433 -9.122 1.074 1.00 87.56 62 SER A C 1
ATOM 513 O O . SER A 1 62 ? 12.504 -9.402 -0.119 1.00 87.56 62 SER A O 1
ATOM 515 N N . ARG A 1 63 ? 13.305 -9.615 1.964 1.00 88.56 63 ARG A N 1
ATOM 516 C CA . ARG A 1 63 ? 14.428 -10.496 1.598 1.00 88.56 63 ARG A CA 1
ATOM 517 C C . ARG A 1 63 ? 13.998 -11.828 0.982 1.00 88.56 63 ARG A C 1
ATOM 519 O O . ARG A 1 63 ? 14.760 -12.390 0.207 1.00 88.56 63 ARG A O 1
ATOM 526 N N . ILE A 1 64 ? 12.786 -12.281 1.300 1.00 86.00 64 ILE A N 1
ATOM 527 C CA . ILE A 1 64 ? 12.201 -13.527 0.788 1.00 86.00 64 ILE A CA 1
ATOM 528 C C . ILE A 1 64 ? 12.039 -13.469 -0.736 1.00 86.00 64 ILE A C 1
ATOM 530 O O . ILE A 1 64 ? 12.144 -14.492 -1.406 1.00 86.00 64 ILE A O 1
ATOM 534 N N . GLY A 1 65 ? 11.792 -12.283 -1.294 1.00 89.75 65 GLY A N 1
ATOM 535 C CA . GLY A 1 65 ? 11.597 -12.140 -2.726 1.00 89.75 65 GLY A CA 1
ATOM 536 C C . GLY A 1 65 ? 10.672 -11.005 -3.099 1.00 89.75 65 GLY A C 1
ATOM 537 O O . GLY A 1 65 ? 9.569 -10.944 -2.564 1.00 89.75 65 GLY A O 1
ATOM 538 N N . ALA A 1 66 ? 11.091 -10.129 -4.015 1.00 91.38 66 ALA A N 1
ATOM 539 C CA . ALA A 1 66 ? 10.236 -9.039 -4.471 1.00 91.38 66 ALA A CA 1
ATOM 540 C C . ALA A 1 66 ? 9.075 -9.556 -5.331 1.00 91.38 66 ALA A C 1
ATOM 542 O O . ALA A 1 66 ? 7.934 -9.129 -5.152 1.00 91.38 66 ALA A O 1
ATOM 543 N N . LEU A 1 67 ? 9.333 -10.537 -6.202 1.00 92.88 67 LEU A N 1
ATOM 544 C CA . LEU A 1 67 ? 8.283 -11.148 -7.012 1.00 92.88 67 LEU A CA 1
ATOM 545 C C . LEU A 1 67 ? 7.394 -12.061 -6.170 1.00 92.88 67 LEU A C 1
ATOM 547 O O . LEU A 1 67 ? 6.170 -11.998 -6.273 1.00 92.88 67 LEU A O 1
ATOM 551 N N . LYS A 1 68 ? 7.998 -12.865 -5.288 1.00 92.62 68 LYS A N 1
ATOM 552 C CA . LYS A 1 68 ? 7.244 -13.701 -4.350 1.00 92.62 68 LYS A CA 1
ATOM 553 C C . LYS A 1 68 ? 6.329 -12.862 -3.458 1.00 92.62 68 LYS A C 1
ATOM 555 O O . LYS A 1 68 ? 5.166 -13.207 -3.279 1.00 92.62 68 LYS A O 1
ATOM 560 N N . GLU A 1 69 ? 6.826 -11.742 -2.936 1.00 92.00 69 GLU A N 1
ATOM 561 C CA . GLU A 1 69 ? 6.025 -10.802 -2.154 1.00 92.00 69 GLU A CA 1
ATOM 562 C C . GLU A 1 69 ? 4.877 -10.196 -2.960 1.00 92.00 69 GLU A C 1
ATOM 564 O O . GLU A 1 69 ? 3.744 -10.236 -2.481 1.00 92.00 69 GLU A O 1
ATOM 569 N N . SER A 1 70 ? 5.149 -9.696 -4.169 1.00 94.81 70 SER A N 1
ATOM 570 C CA . SER A 1 70 ? 4.123 -9.189 -5.091 1.00 94.81 70 SER A CA 1
ATOM 571 C C . SER A 1 70 ? 2.994 -10.209 -5.272 1.00 94.81 70 SER A C 1
ATOM 573 O O . SER A 1 70 ? 1.820 -9.928 -5.012 1.00 94.81 70 SER A O 1
ATOM 575 N N . VAL A 1 71 ? 3.344 -11.450 -5.612 1.00 95.12 71 VAL A N 1
ATOM 576 C CA . VAL A 1 71 ? 2.356 -12.495 -5.883 1.00 95.12 71 VAL A CA 1
ATOM 577 C C . VAL A 1 71 ? 1.581 -12.885 -4.624 1.00 95.12 71 VAL A C 1
ATOM 579 O O . VAL A 1 71 ? 0.348 -12.868 -4.620 1.00 95.12 71 VAL A O 1
ATOM 582 N N . GLU A 1 72 ? 2.281 -13.232 -3.546 1.00 94.56 72 GLU A N 1
ATOM 583 C CA . GLU A 1 72 ? 1.660 -13.808 -2.352 1.00 94.56 72 GLU A CA 1
ATOM 584 C C . GLU A 1 72 ? 0.920 -12.765 -1.502 1.00 94.56 72 GLU A C 1
ATOM 586 O O . GLU A 1 72 ? -0.087 -13.098 -0.870 1.00 94.56 72 GLU A O 1
ATOM 591 N N . LYS A 1 73 ? 1.383 -11.506 -1.476 1.00 94.62 73 LYS A N 1
ATOM 592 C CA . LYS A 1 73 ? 0.763 -10.443 -0.667 1.00 94.62 73 LYS A CA 1
ATOM 593 C C . LYS A 1 73 ? -0.222 -9.581 -1.433 1.00 94.62 73 LYS A C 1
ATOM 595 O O . LYS A 1 73 ? -1.145 -9.089 -0.797 1.00 94.62 73 LYS A O 1
ATOM 600 N N . PHE A 1 74 ? -0.062 -9.396 -2.741 1.00 97.12 74 PHE A N 1
ATOM 601 C CA . PHE A 1 74 ? -0.902 -8.473 -3.508 1.00 97.12 74 PHE A CA 1
ATOM 602 C C . PHE A 1 74 ? -1.753 -9.195 -4.550 1.00 97.12 74 PHE A C 1
ATOM 604 O O . PHE A 1 74 ? -2.982 -9.127 -4.488 1.00 97.12 74 PHE A O 1
ATOM 611 N N . VAL A 1 75 ? -1.139 -9.943 -5.466 1.00 97.19 75 VAL A N 1
ATOM 612 C CA . VAL A 1 75 ? -1.860 -10.528 -6.609 1.00 97.19 75 VAL A CA 1
ATOM 613 C C . VAL A 1 75 ? -2.850 -11.605 -6.172 1.00 97.19 75 VAL A C 1
ATOM 615 O O . VAL A 1 75 ? -4.036 -11.496 -6.481 1.00 97.19 75 VAL A O 1
ATOM 618 N N . ILE A 1 76 ? -2.412 -12.615 -5.416 1.00 96.44 76 ILE A N 1
ATOM 619 C CA . ILE A 1 76 ? -3.293 -13.703 -4.963 1.00 96.44 76 ILE A CA 1
ATOM 620 C C . ILE A 1 76 ? -4.456 -13.155 -4.115 1.00 96.44 76 ILE A C 1
ATOM 622 O O . ILE A 1 76 ? -5.608 -13.455 -4.441 1.00 96.44 76 ILE A O 1
ATOM 626 N N . PRO A 1 77 ? -4.227 -12.305 -3.091 1.00 95.50 77 PRO A N 1
ATOM 627 C CA . PRO A 1 77 ? -5.319 -11.795 -2.261 1.00 95.50 77 PRO A CA 1
ATOM 628 C C . PRO A 1 77 ? -6.266 -10.835 -2.993 1.00 95.50 77 PRO A C 1
ATOM 630 O O . PRO A 1 77 ? -7.400 -10.661 -2.553 1.00 95.50 77 PRO A O 1
ATOM 633 N N . SER A 1 78 ? -5.840 -10.234 -4.111 1.00 96.62 78 SER A N 1
ATOM 634 C CA . SER A 1 78 ? -6.711 -9.380 -4.935 1.00 96.62 78 SER A CA 1
ATOM 635 C C . SER A 1 78 ? -7.801 -10.139 -5.666 1.00 96.62 78 SER A C 1
ATOM 637 O O . SER A 1 78 ? -8.815 -9.547 -6.031 1.00 96.62 78 SER A O 1
ATOM 639 N N . ASN A 1 79 ? -7.596 -11.440 -5.887 1.00 95.06 79 ASN A N 1
ATOM 640 C CA . ASN A 1 79 ? -8.457 -12.273 -6.711 1.00 95.06 79 ASN A CA 1
ATOM 641 C C . ASN A 1 79 ? -8.612 -11.758 -8.163 1.00 95.06 79 ASN A C 1
ATOM 643 O O . ASN A 1 79 ? -9.559 -12.138 -8.855 1.00 95.06 79 ASN A O 1
ATOM 647 N N . LEU A 1 80 ? -7.684 -10.912 -8.643 1.00 96.69 80 LEU A N 1
ATOM 648 C CA . LEU A 1 80 ? -7.767 -10.263 -9.960 1.00 96.69 80 LEU A CA 1
ATOM 649 C C . LEU A 1 80 ? -7.792 -11.248 -11.129 1.00 96.69 80 LEU A C 1
ATOM 651 O O . LEU A 1 80 ? -8.336 -10.925 -12.182 1.00 96.69 80 LEU A O 1
ATOM 655 N N . LYS A 1 81 ? -7.273 -12.468 -10.935 1.00 97.06 81 LYS A N 1
ATOM 656 C CA . LYS A 1 81 ? -7.278 -13.548 -11.936 1.00 97.06 81 LYS A CA 1
ATOM 657 C C . LYS A 1 81 ? -8.682 -13.839 -12.476 1.00 97.06 81 LYS A C 1
ATOM 659 O O . LYS A 1 81 ? -8.830 -14.208 -13.634 1.00 97.06 81 LYS A O 1
ATOM 664 N N . TYR A 1 82 ? -9.708 -13.675 -11.641 1.00 96.12 82 TYR A N 1
ATOM 665 C CA . TYR A 1 82 ? -11.097 -13.987 -11.991 1.00 96.12 82 TYR A CA 1
ATOM 666 C C . TYR A 1 82 ? -11.921 -12.745 -12.351 1.00 96.12 82 TYR A C 1
ATOM 668 O O . TYR A 1 82 ? -13.127 -12.844 -12.568 1.00 96.12 82 TYR A O 1
ATOM 676 N N . MET A 1 83 ? -11.296 -11.567 -12.394 1.00 96.75 83 MET A N 1
ATOM 677 C CA . MET A 1 83 ? -11.961 -10.328 -12.784 1.00 96.75 83 MET A CA 1
ATOM 678 C C . MET A 1 83 ? -11.897 -10.140 -14.301 1.00 96.75 83 MET A C 1
ATOM 680 O O . MET A 1 83 ? -10.888 -10.432 -14.940 1.00 96.75 83 MET A O 1
ATOM 684 N N . LYS A 1 84 ? -12.964 -9.597 -14.886 1.00 96.38 84 LYS A N 1
ATOM 685 C CA . LYS A 1 84 ? -12.984 -9.210 -16.300 1.00 96.38 84 LYS A CA 1
ATOM 686 C C . LYS A 1 84 ? -12.404 -7.803 -16.452 1.00 96.38 84 LYS A C 1
ATOM 688 O O . LYS A 1 84 ? -13.003 -6.865 -15.937 1.00 96.38 84 LYS A O 1
ATOM 693 N N . ASN A 1 85 ? -11.296 -7.661 -17.184 1.00 96.38 85 ASN A N 1
ATOM 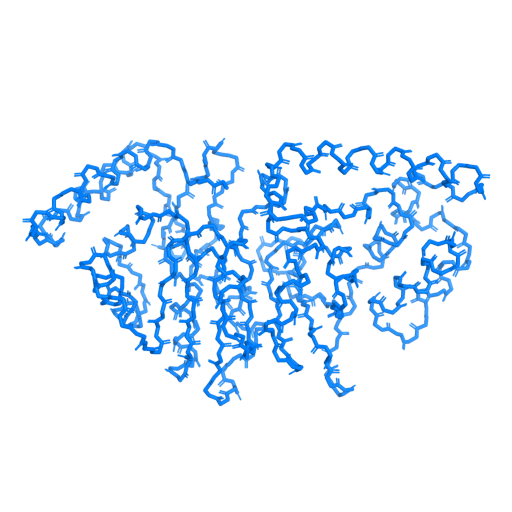694 C CA . ASN A 1 85 ? -10.643 -6.381 -17.493 1.00 96.38 85 ASN A CA 1
ATOM 695 C C . ASN A 1 85 ? -10.437 -5.465 -16.264 1.00 96.38 85 ASN A C 1
ATOM 697 O O . ASN A 1 85 ? -10.875 -4.310 -16.295 1.00 96.38 85 ASN A O 1
ATOM 701 N N . PRO A 1 86 ? -9.853 -5.960 -15.155 1.00 98.06 86 PRO A N 1
ATOM 702 C CA . PRO A 1 86 ? -9.776 -5.188 -13.921 1.00 98.06 86 PRO A CA 1
ATOM 703 C C . PRO A 1 86 ? -8.907 -3.940 -14.090 1.00 98.06 86 PRO A C 1
ATOM 705 O O . PRO A 1 86 ? -7.831 -3.990 -14.689 1.00 98.06 86 PRO A O 1
ATOM 708 N N . LYS A 1 87 ? -9.342 -2.826 -13.500 1.00 98.62 87 LYS A N 1
ATOM 709 C CA . LYS A 1 87 ? -8.521 -1.624 -13.365 1.00 98.62 87 LYS A CA 1
ATOM 710 C C . LYS A 1 87 ? -7.768 -1.650 -12.034 1.00 98.62 87 LYS A C 1
ATOM 712 O O . LYS A 1 87 ? -8.383 -1.730 -10.966 1.00 98.62 87 LYS A O 1
ATOM 717 N N . VAL A 1 88 ? -6.445 -1.573 -12.109 1.00 98.81 88 VAL A N 1
ATOM 718 C CA . VAL A 1 88 ? -5.504 -1.684 -10.993 1.00 98.81 88 VAL A CA 1
ATOM 719 C C . VAL A 1 88 ? -4.792 -0.350 -10.788 1.00 98.81 88 VAL A C 1
ATOM 721 O O . VAL A 1 88 ? -4.274 0.236 -11.736 1.00 98.81 88 VAL A O 1
ATOM 724 N N . LEU A 1 89 ? -4.751 0.124 -9.547 1.00 98.88 89 LEU A N 1
ATOM 725 C CA . LEU A 1 89 ? -3.897 1.232 -9.128 1.00 98.88 89 LEU A CA 1
ATOM 726 C C . LEU A 1 89 ? -2.710 0.670 -8.344 1.00 98.88 89 LEU A C 1
ATOM 728 O O . LEU A 1 89 ? -2.907 0.125 -7.259 1.00 98.88 89 LEU A O 1
ATOM 732 N N . ASP A 1 90 ? -1.502 0.812 -8.878 1.00 98.69 90 ASP A N 1
ATOM 733 C CA . ASP A 1 90 ? -0.255 0.388 -8.236 1.00 98.69 90 ASP A CA 1
ATOM 734 C C . ASP A 1 90 ? 0.435 1.607 -7.604 1.00 98.69 90 ASP A C 1
ATOM 736 O O . ASP A 1 90 ? 1.110 2.386 -8.283 1.00 98.69 90 ASP A O 1
ATOM 740 N N . LEU A 1 91 ? 0.180 1.838 -6.310 1.00 98.25 91 LEU A N 1
ATOM 741 C CA . LEU A 1 91 ? 0.726 2.973 -5.563 1.00 98.25 91 LEU A CA 1
ATOM 742 C C . LEU A 1 91 ? 2.123 2.648 -5.042 1.00 98.25 91 LEU A C 1
ATOM 744 O O . LEU A 1 91 ? 2.276 1.710 -4.261 1.00 98.25 91 LEU A O 1
ATOM 748 N N . CYS A 1 92 ? 3.087 3.508 -5.382 1.00 96.38 92 CYS A N 1
ATOM 749 C CA . CYS A 1 92 ? 4.515 3.283 -5.155 1.00 96.38 92 CYS A CA 1
ATOM 750 C C . CYS A 1 92 ? 5.012 2.065 -5.940 1.00 96.38 92 CYS A C 1
ATOM 752 O O . CYS A 1 92 ? 5.631 1.164 -5.382 1.00 96.38 92 CYS A O 1
ATOM 754 N N . SER A 1 93 ? 4.735 2.058 -7.249 1.00 96.62 93 SER A N 1
ATOM 755 C CA . SER A 1 93 ? 4.995 0.916 -8.132 1.00 96.62 93 SER A CA 1
ATOM 756 C C . SER A 1 93 ? 6.458 0.472 -8.147 1.00 96.62 93 SER A C 1
ATOM 758 O O . SER A 1 93 ? 6.759 -0.672 -8.492 1.00 96.62 93 SER A O 1
ATOM 760 N N . GLY A 1 94 ? 7.391 1.364 -7.799 1.00 94.94 94 GLY A N 1
ATOM 761 C CA . GLY A 1 94 ? 8.794 1.038 -7.633 1.00 94.94 94 GLY A CA 1
ATOM 762 C C . GLY A 1 94 ? 9.384 0.404 -8.889 1.00 94.94 94 GLY A C 1
ATOM 763 O O . GLY A 1 94 ? 9.373 0.992 -9.968 1.00 94.94 94 GLY A O 1
ATOM 764 N N . LEU A 1 95 ? 9.905 -0.816 -8.739 1.00 95.94 95 LEU A N 1
ATOM 765 C CA . LEU A 1 95 ? 10.505 -1.591 -9.832 1.00 95.94 95 LEU A CA 1
ATOM 766 C C . LEU A 1 95 ? 9.462 -2.287 -10.729 1.00 95.94 95 LEU A C 1
ATOM 768 O O . LEU A 1 95 ? 9.837 -2.914 -11.719 1.00 95.94 95 LEU A O 1
ATOM 772 N N . GLY A 1 96 ? 8.172 -2.172 -10.406 1.00 96.81 96 GLY A N 1
ATOM 773 C CA . GLY A 1 96 ? 7.052 -2.681 -11.195 1.00 96.81 96 GLY A CA 1
ATOM 774 C C . GLY A 1 96 ? 6.609 -4.103 -10.850 1.00 96.81 96 GLY A C 1
ATOM 775 O O . GLY A 1 96 ? 5.794 -4.660 -11.577 1.00 96.81 96 GLY A O 1
ATOM 776 N N . TYR A 1 97 ? 7.104 -4.716 -9.768 1.00 97.62 97 TYR A N 1
ATOM 777 C CA . TYR A 1 97 ? 6.803 -6.121 -9.450 1.00 97.62 97 TYR A CA 1
ATOM 778 C C . TYR A 1 97 ? 5.306 -6.406 -9.271 1.00 97.62 97 TYR A C 1
ATOM 780 O O . TYR A 1 97 ? 4.844 -7.473 -9.681 1.00 97.62 97 TYR A O 1
ATOM 788 N N . ASN A 1 98 ? 4.541 -5.483 -8.683 1.00 98.06 98 ASN A N 1
ATOM 789 C CA . ASN A 1 98 ? 3.096 -5.648 -8.503 1.00 98.06 98 ASN A CA 1
ATOM 790 C C . ASN A 1 98 ? 2.347 -5.557 -9.839 1.00 98.06 98 ASN A C 1
ATOM 792 O O . ASN A 1 98 ? 1.507 -6.410 -10.126 1.00 98.06 98 ASN A O 1
ATOM 796 N N . ALA A 1 99 ? 2.695 -4.590 -10.692 1.00 98.06 99 ALA A N 1
ATOM 797 C CA . ALA A 1 99 ? 2.155 -4.487 -12.047 1.00 98.06 99 ALA A CA 1
ATOM 798 C C . ALA A 1 99 ? 2.487 -5.719 -12.913 1.00 98.06 99 ALA A C 1
ATOM 800 O O . ALA A 1 99 ? 1.599 -6.279 -13.557 1.00 98.06 99 ALA A O 1
ATOM 801 N N . ILE A 1 100 ? 3.740 -6.190 -12.871 1.00 97.94 100 ILE A N 1
ATOM 802 C CA . ILE A 1 100 ? 4.196 -7.408 -13.563 1.00 97.94 100 ILE A CA 1
ATOM 803 C C . ILE A 1 100 ? 3.400 -8.625 -13.073 1.00 97.94 100 ILE A C 1
ATOM 805 O O . ILE A 1 100 ? 2.854 -9.377 -13.879 1.00 97.94 100 ILE A O 1
ATOM 809 N N . GLY A 1 101 ? 3.268 -8.787 -11.754 1.00 97.81 101 GLY A N 1
ATOM 810 C CA . GLY A 1 101 ? 2.475 -9.859 -11.159 1.00 97.81 101 GLY A CA 1
ATOM 811 C C . GLY A 1 101 ? 0.993 -9.792 -11.545 1.00 97.81 101 GLY A C 1
ATOM 812 O O . GLY A 1 101 ? 0.394 -10.819 -11.854 1.00 97.81 101 GLY A O 1
ATOM 813 N N . ALA A 1 102 ? 0.391 -8.602 -11.587 1.00 98.25 102 ALA A N 1
ATOM 814 C CA . ALA A 1 102 ? -0.997 -8.444 -12.012 1.00 98.25 102 ALA A CA 1
ATOM 815 C C . ALA A 1 102 ? -1.212 -8.873 -13.468 1.00 98.25 102 ALA A C 1
ATOM 817 O O . ALA A 1 102 ? -2.121 -9.660 -13.734 1.00 98.25 102 ALA A O 1
ATOM 818 N N . LEU A 1 103 ? -0.359 -8.417 -14.391 1.00 98.12 103 LEU A N 1
ATOM 819 C CA . LEU A 1 103 ? -0.440 -8.793 -15.806 1.00 98.12 103 LEU A CA 1
ATOM 820 C C . LEU A 1 103 ? -0.218 -10.293 -16.014 1.00 98.12 103 LEU A C 1
ATOM 822 O O . LEU A 1 103 ? -0.930 -10.902 -16.811 1.00 98.12 103 LEU A O 1
ATOM 826 N N . HIS A 1 104 ? 0.709 -10.894 -15.263 1.00 97.75 104 HIS A N 1
ATOM 827 C CA . HIS A 1 104 ? 0.994 -12.326 -15.344 1.00 97.75 104 HIS A CA 1
ATOM 828 C C . HIS A 1 104 ? -0.229 -13.184 -14.996 1.00 97.75 104 HIS A C 1
ATOM 830 O O . HIS A 1 104 ? -0.518 -14.186 -15.647 1.00 97.75 104 HIS A O 1
ATOM 836 N N . TYR A 1 105 ? -0.997 -12.772 -13.984 1.00 97.69 105 TYR A N 1
ATOM 837 C CA . TYR A 1 105 ? -2.197 -13.499 -13.563 1.00 97.69 105 TYR A CA 1
ATOM 838 C C . TYR A 1 105 ? -3.463 -13.074 -14.312 1.00 97.69 105 TYR A C 1
ATOM 840 O O . TYR A 1 105 ? -4.436 -13.832 -14.334 1.00 97.69 105 TYR A O 1
ATOM 848 N N . ASN A 1 106 ? -3.477 -11.882 -14.912 1.00 97.69 106 ASN A N 1
ATOM 849 C CA . ASN A 1 106 ? -4.559 -11.407 -15.760 1.00 97.69 106 ASN A CA 1
ATOM 850 C C . ASN A 1 106 ? -4.062 -10.349 -16.759 1.00 97.69 106 ASN A C 1
ATOM 852 O O . ASN A 1 106 ? -3.994 -9.158 -16.456 1.00 97.69 106 ASN A O 1
ATOM 856 N N . ARG A 1 107 ? -3.814 -10.770 -18.000 1.00 96.25 107 ARG A N 1
ATOM 857 C CA . ARG A 1 107 ? -3.343 -9.885 -19.079 1.00 96.25 107 ARG A CA 1
ATOM 858 C C . ARG A 1 107 ? -4.308 -8.774 -19.476 1.00 96.25 107 ARG A C 1
ATOM 860 O O . ARG A 1 107 ? -3.898 -7.837 -20.145 1.00 96.25 107 ARG A O 1
ATOM 867 N N . SER A 1 108 ? -5.575 -8.868 -19.080 1.00 96.75 108 SER A N 1
ATOM 868 C CA . SER A 1 108 ? -6.569 -7.829 -19.358 1.00 96.75 108 SER A CA 1
ATOM 869 C C . SER A 1 108 ? -6.543 -6.665 -18.362 1.00 96.75 108 SER A C 1
ATOM 871 O O . SER A 1 108 ? -7.379 -5.764 -18.459 1.00 96.75 108 SER A O 1
ATOM 873 N N . CYS A 1 109 ? -5.627 -6.685 -17.382 1.00 97.88 109 CYS A N 1
ATOM 874 C CA . CYS A 1 109 ? -5.496 -5.594 -16.424 1.00 97.88 109 CYS A CA 1
ATOM 875 C C . CYS A 1 109 ? -5.192 -4.272 -17.132 1.00 97.88 109 CYS A C 1
ATOM 877 O O . CYS A 1 109 ? -4.272 -4.185 -17.942 1.00 97.88 109 CYS A O 1
ATOM 879 N N . LYS A 1 110 ? -5.905 -3.222 -16.723 1.00 98.25 110 LYS A N 1
ATOM 880 C CA . LYS A 1 110 ? -5.517 -1.835 -16.983 1.00 98.25 110 LYS A CA 1
ATOM 881 C C . LYS A 1 110 ? -4.860 -1.279 -15.734 1.00 98.25 110 LYS A C 1
ATOM 883 O O . LYS A 1 110 ? -5.489 -1.282 -14.681 1.00 98.25 110 LYS A O 1
ATOM 888 N N . ILE A 1 111 ? -3.621 -0.824 -15.824 1.00 98.50 111 ILE A N 1
ATOM 889 C CA . ILE A 1 111 ? -2.785 -0.487 -14.677 1.00 98.50 111 ILE A CA 1
ATOM 890 C C . ILE A 1 111 ? -2.394 0.986 -14.728 1.00 98.50 111 ILE A C 1
ATOM 892 O O . ILE A 1 111 ? -1.822 1.459 -15.707 1.00 98.50 111 ILE A O 1
ATOM 896 N N . ASP A 1 112 ? -2.669 1.704 -13.645 1.00 98.62 112 ASP A N 1
ATOM 897 C CA . ASP A 1 112 ? -2.062 2.998 -13.353 1.00 98.62 112 ASP A CA 1
ATOM 898 C C . ASP A 1 112 ? -0.926 2.782 -12.343 1.00 98.62 112 ASP A C 1
ATOM 900 O O . ASP A 1 112 ? -1.174 2.492 -11.174 1.00 98.62 112 ASP A O 1
ATOM 904 N N . MET A 1 113 ? 0.319 2.907 -12.800 1.00 98.50 113 MET A N 1
ATOM 905 C CA . MET A 1 113 ? 1.525 2.854 -11.974 1.00 98.50 113 MET A CA 1
ATOM 906 C C . MET A 1 113 ? 1.855 4.252 -11.463 1.00 98.50 113 MET A C 1
ATOM 908 O O . MET A 1 113 ? 2.054 5.175 -12.256 1.00 98.50 113 MET A O 1
ATOM 912 N N . VAL A 1 114 ? 1.922 4.420 -10.145 1.00 98.44 114 VAL A N 1
ATOM 913 C CA . VAL A 1 114 ? 2.260 5.695 -9.507 1.00 98.44 114 VAL A CA 1
ATOM 914 C C . VAL A 1 114 ? 3.603 5.568 -8.809 1.00 98.44 114 VAL A C 1
ATOM 916 O O . VAL A 1 114 ? 3.735 4.822 -7.841 1.00 98.44 114 VAL A O 1
ATOM 919 N N . GLU A 1 115 ? 4.584 6.340 -9.262 1.00 97.81 115 GLU A N 1
ATOM 920 C CA . GLU A 1 115 ? 5.929 6.379 -8.691 1.00 97.81 115 GLU A CA 1
ATOM 921 C C . GLU A 1 115 ? 6.390 7.832 -8.569 1.00 97.81 115 GLU A C 1
ATOM 923 O O . GLU A 1 115 ? 6.009 8.684 -9.357 1.00 97.81 115 GLU A O 1
ATOM 928 N N . CYS A 1 116 ? 7.213 8.146 -7.577 1.00 96.44 116 CYS A N 1
ATOM 929 C CA . CYS A 1 116 ? 7.760 9.487 -7.373 1.00 96.44 116 CYS A CA 1
ATOM 930 C C . CYS A 1 116 ? 9.245 9.592 -7.755 1.00 96.44 116 CYS A C 1
ATOM 932 O O . CYS A 1 116 ? 9.770 10.696 -7.888 1.00 96.44 116 CYS A O 1
ATOM 934 N N . CYS A 1 117 ? 9.922 8.457 -7.941 1.00 96.94 117 CYS A N 1
ATOM 935 C CA . CYS A 1 117 ? 11.350 8.358 -8.201 1.00 96.94 117 CYS A CA 1
ATOM 936 C C . CYS A 1 117 ? 11.628 7.861 -9.629 1.00 96.94 117 CYS A C 1
ATOM 938 O O . CYS A 1 117 ? 11.507 6.671 -9.929 1.00 96.94 117 CYS A O 1
ATOM 940 N N . LYS A 1 118 ? 12.064 8.772 -10.509 1.00 97.19 118 LYS A N 1
ATOM 941 C CA . LYS A 1 118 ? 12.363 8.480 -11.926 1.00 97.19 118 LYS A CA 1
ATOM 942 C C . LYS A 1 118 ? 13.419 7.382 -12.069 1.00 97.19 118 LYS A C 1
ATOM 944 O O . LYS A 1 118 ? 13.322 6.513 -12.928 1.00 97.19 118 LYS A O 1
ATOM 949 N N . GLU A 1 119 ? 14.419 7.423 -11.197 1.00 98.12 119 GLU A N 1
ATOM 950 C CA . GLU A 1 119 ? 15.552 6.505 -11.150 1.00 98.12 119 GLU A CA 1
ATOM 951 C C . GLU A 1 119 ? 15.104 5.060 -10.926 1.00 98.12 119 GLU A C 1
ATOM 953 O O . GLU A 1 119 ? 15.673 4.143 -11.508 1.00 98.12 119 GLU A O 1
ATOM 958 N N . VAL A 1 120 ? 14.072 4.839 -10.111 1.00 96.88 120 VAL A N 1
ATOM 959 C CA . VAL A 1 120 ? 13.580 3.486 -9.831 1.00 96.88 120 VAL A CA 1
ATOM 960 C C . VAL A 1 120 ? 12.884 2.900 -11.055 1.00 96.88 120 VAL A C 1
ATOM 962 O O . VAL A 1 120 ? 13.151 1.751 -11.406 1.00 96.88 120 VAL A O 1
ATOM 965 N N . LEU A 1 121 ? 12.065 3.697 -11.752 1.00 96.94 121 LEU A N 1
ATOM 966 C CA . LEU A 1 121 ? 11.471 3.274 -13.023 1.00 96.94 121 LEU A CA 1
ATOM 967 C C . LEU A 1 121 ? 12.566 2.927 -14.035 1.00 96.94 121 LEU A C 1
ATOM 969 O O . LEU A 1 121 ? 12.545 1.850 -14.624 1.00 96.94 121 LEU A O 1
ATOM 973 N N . PHE A 1 122 ? 13.571 3.795 -14.182 1.00 98.25 122 PHE A N 1
ATOM 974 C CA . PHE A 1 122 ? 14.703 3.536 -15.070 1.00 98.25 122 PHE A CA 1
ATOM 975 C C . PHE A 1 122 ? 15.466 2.255 -14.697 1.00 98.25 122 PHE A C 1
ATOM 977 O O . PHE A 1 122 ? 15.814 1.467 -15.577 1.00 98.25 122 PHE A O 1
ATOM 984 N N . LEU A 1 123 ? 15.685 1.993 -13.403 1.00 98.06 123 LEU A N 1
ATOM 985 C CA . LEU A 1 123 ? 16.341 0.764 -12.960 1.00 98.06 123 LEU A CA 1
ATOM 986 C C . LEU A 1 123 ? 15.551 -0.487 -13.377 1.00 98.06 123 LEU A C 1
ATOM 988 O O . LEU A 1 123 ? 16.173 -1.484 -13.735 1.00 98.06 123 LEU A O 1
ATOM 992 N N . SER A 1 124 ? 14.214 -0.437 -13.413 1.00 96.31 124 SER A N 1
ATOM 993 C CA . SER A 1 124 ? 13.389 -1.557 -13.899 1.00 96.31 124 SER A CA 1
ATOM 994 C C . SER A 1 124 ? 13.726 -1.965 -15.342 1.00 96.31 124 SER A C 1
ATOM 996 O O . SER A 1 124 ? 13.718 -3.156 -15.656 1.00 96.31 124 SER A O 1
ATOM 998 N N . LEU A 1 125 ? 14.120 -1.017 -16.206 1.00 97.19 125 LEU A N 1
ATOM 999 C CA . LEU A 1 125 ? 14.576 -1.319 -17.572 1.00 97.19 125 LEU A CA 1
ATOM 1000 C C . LEU A 1 125 ? 15.854 -2.168 -17.596 1.00 97.19 125 LEU A C 1
ATOM 1002 O O . LEU A 1 125 ? 16.042 -2.988 -18.497 1.00 97.19 125 LEU A O 1
ATOM 1006 N N . CYS A 1 126 ? 16.722 -1.962 -16.606 1.00 97.44 126 CYS A N 1
ATOM 1007 C CA . CYS A 1 126 ? 18.051 -2.561 -16.519 1.00 97.44 126 CYS A CA 1
ATOM 1008 C C . CYS A 1 126 ? 18.072 -3.898 -15.763 1.00 97.44 126 CYS A C 1
ATOM 1010 O O . CYS A 1 126 ? 19.095 -4.579 -15.765 1.00 97.44 126 CYS A O 1
ATOM 1012 N N . LEU A 1 127 ? 16.977 -4.258 -15.090 1.00 95.88 127 LEU A N 1
ATOM 1013 C CA . LEU A 1 127 ? 16.831 -5.532 -14.388 1.00 95.88 127 LEU A CA 1
ATOM 1014 C C . LEU A 1 127 ? 16.236 -6.592 -15.310 1.00 95.88 127 LEU A C 1
ATOM 1016 O O . LEU A 1 127 ? 15.491 -6.268 -16.228 1.00 95.88 127 LEU A O 1
ATOM 1020 N N . ASP A 1 128 ? 16.506 -7.860 -15.022 1.00 92.75 128 ASP A N 1
ATOM 1021 C CA . ASP A 1 128 ? 15.863 -8.992 -15.687 1.00 92.75 128 ASP A CA 1
ATOM 1022 C C . ASP A 1 128 ? 14.969 -9.698 -14.657 1.00 92.75 128 ASP A C 1
ATOM 1024 O O . ASP A 1 128 ? 15.455 -10.397 -13.765 1.00 92.75 128 ASP A O 1
ATOM 1028 N N . ILE A 1 129 ? 13.657 -9.437 -14.720 1.00 93.06 129 ILE A N 1
ATOM 1029 C CA . ILE A 1 129 ? 12.656 -10.028 -13.820 1.00 93.06 129 ILE A CA 1
ATOM 1030 C C . ILE A 1 129 ? 12.053 -11.250 -14.525 1.00 93.06 129 ILE A C 1
ATOM 1032 O O . ILE A 1 129 ? 11.683 -11.145 -15.694 1.00 93.06 129 ILE A O 1
ATOM 1036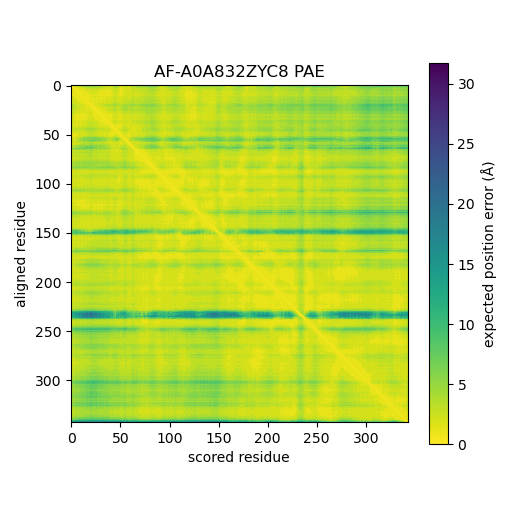 N N . PRO A 1 130 ? 11.932 -12.411 -13.854 1.00 89.50 130 PRO A N 1
ATOM 1037 C CA . PRO A 1 130 ? 11.605 -13.676 -14.510 1.00 89.50 130 PRO A CA 1
ATOM 1038 C C . PRO A 1 130 ? 10.102 -13.851 -14.809 1.00 89.50 130 PRO A C 1
ATOM 1040 O O . PRO A 1 130 ? 9.548 -14.884 -14.455 1.00 89.50 130 PRO A O 1
ATOM 1043 N N . TYR A 1 131 ? 9.461 -12.873 -15.467 1.00 93.44 131 TYR A N 1
ATOM 1044 C CA . TYR A 1 131 ? 8.124 -12.948 -16.088 1.00 93.44 131 TYR A CA 1
ATOM 1045 C C . TYR A 1 131 ? 8.139 -12.253 -17.454 1.00 93.44 131 TYR A C 1
ATOM 1047 O O . TYR A 1 131 ? 8.708 -11.173 -17.599 1.00 93.44 131 TYR A O 1
ATOM 1055 N N . GLU A 1 132 ? 7.477 -12.843 -18.453 1.00 94.38 132 GLU A N 1
ATOM 1056 C CA . GLU A 1 132 ? 7.429 -12.296 -19.818 1.00 94.38 132 GLU A CA 1
ATOM 1057 C C . GLU A 1 132 ? 6.715 -10.935 -19.884 1.00 94.38 132 GLU A C 1
ATOM 1059 O O . GLU A 1 132 ? 7.092 -10.065 -20.667 1.00 94.38 132 GLU A O 1
ATOM 1064 N N . GLU A 1 133 ? 5.761 -10.691 -18.981 1.00 96.12 133 GLU A N 1
ATOM 1065 C CA . GLU A 1 133 ? 5.068 -9.408 -18.837 1.00 96.12 133 GLU A CA 1
ATOM 1066 C C . GLU A 1 133 ? 5.990 -8.261 -18.414 1.00 96.12 133 GLU A C 1
ATOM 1068 O O . GLU A 1 133 ? 5.625 -7.093 -18.568 1.00 96.12 133 GLU A O 1
ATOM 1073 N N . HIS A 1 134 ? 7.198 -8.561 -17.918 1.00 96.06 134 HIS A N 1
ATOM 1074 C CA . HIS A 1 134 ? 8.199 -7.529 -17.667 1.00 96.06 134 HIS A CA 1
ATOM 1075 C C . HIS A 1 134 ? 8.535 -6.755 -18.942 1.00 96.06 134 HIS A C 1
ATOM 1077 O O . HIS A 1 134 ? 8.726 -5.547 -18.857 1.00 96.06 134 HIS A O 1
ATOM 1083 N N . ALA A 1 135 ? 8.527 -7.397 -20.116 1.00 96.38 135 ALA A N 1
ATOM 1084 C CA . ALA A 1 135 ? 8.775 -6.717 -21.388 1.00 96.38 135 ALA A CA 1
ATOM 1085 C C . ALA A 1 135 ? 7.759 -5.589 -21.644 1.00 96.38 135 ALA A C 1
ATOM 1087 O O . ALA A 1 135 ? 8.160 -4.467 -21.933 1.00 96.38 135 ALA A O 1
ATOM 1088 N N . LEU A 1 136 ? 6.465 -5.838 -21.407 1.00 96.44 136 LEU A N 1
ATOM 1089 C CA . LEU A 1 136 ? 5.403 -4.833 -21.567 1.00 96.44 136 LEU A CA 1
ATOM 1090 C C . LEU A 1 136 ? 5.614 -3.624 -20.644 1.00 96.44 136 LEU A C 1
ATOM 1092 O O . LEU A 1 136 ? 5.412 -2.474 -21.035 1.00 96.44 136 LEU A O 1
ATOM 1096 N N . ILE A 1 137 ? 6.042 -3.891 -19.409 1.00 97.06 137 ILE A N 1
ATOM 1097 C CA . ILE A 1 137 ? 6.349 -2.852 -18.423 1.00 97.06 137 ILE A CA 1
ATOM 1098 C C . ILE A 1 137 ? 7.610 -2.084 -18.830 1.00 97.06 137 ILE A C 1
ATOM 1100 O O . ILE A 1 137 ? 7.618 -0.856 -18.746 1.00 97.06 137 ILE A O 1
ATOM 1104 N N . LYS A 1 138 ? 8.654 -2.770 -19.318 1.00 96.75 138 LYS A N 1
ATOM 1105 C CA . LYS A 1 138 ? 9.871 -2.123 -19.826 1.00 96.75 138 LYS A CA 1
ATOM 1106 C C . LYS A 1 138 ? 9.567 -1.215 -21.010 1.00 96.75 138 LYS A C 1
ATOM 1108 O O . LYS A 1 138 ? 10.036 -0.082 -21.017 1.00 96.75 138 LYS A O 1
ATOM 1113 N N . ASP A 1 139 ? 8.780 -1.680 -21.971 1.00 95.81 139 ASP A N 1
ATOM 1114 C CA . ASP A 1 139 ? 8.416 -0.894 -23.148 1.00 95.81 139 ASP A CA 1
ATOM 1115 C C . ASP A 1 139 ? 7.651 0.359 -22.730 1.00 95.81 139 ASP A C 1
ATOM 1117 O O . ASP A 1 139 ? 8.042 1.472 -23.083 1.00 95.81 139 ASP A O 1
ATOM 1121 N N . ARG A 1 140 ? 6.653 0.216 -21.847 1.00 96.81 140 ARG A N 1
ATOM 1122 C CA . ARG A 1 140 ? 5.905 1.379 -21.364 1.00 96.81 140 ARG A CA 1
ATOM 1123 C C . ARG A 1 140 ? 6.769 2.363 -20.576 1.00 96.81 140 ARG A C 1
ATOM 1125 O O . ARG A 1 140 ? 6.617 3.572 -20.752 1.00 96.81 140 ARG A O 1
ATOM 1132 N N . ILE A 1 141 ? 7.666 1.881 -19.712 1.00 97.25 141 ILE A N 1
ATOM 1133 C CA . ILE A 1 141 ? 8.604 2.744 -18.980 1.00 97.25 141 ILE A CA 1
ATOM 1134 C C . ILE A 1 141 ? 9.547 3.454 -19.953 1.00 97.25 141 ILE A C 1
ATOM 1136 O O . ILE A 1 141 ? 9.776 4.652 -19.800 1.00 97.25 141 ILE A O 1
ATOM 1140 N N . ARG A 1 142 ? 10.084 2.750 -20.954 1.00 96.81 142 ARG A N 1
ATOM 1141 C CA . ARG A 1 142 ? 10.979 3.320 -21.966 1.00 96.81 142 ARG A CA 1
ATOM 1142 C C . ARG A 1 142 ? 10.288 4.445 -22.729 1.00 96.81 142 ARG A C 1
ATOM 1144 O O . ARG A 1 142 ? 10.813 5.556 -22.739 1.00 96.81 142 ARG A O 1
ATOM 1151 N N . ASP A 1 143 ? 9.106 4.170 -23.273 1.00 95.81 143 ASP A N 1
ATOM 1152 C CA . ASP A 1 143 ? 8.275 5.136 -23.993 1.00 95.81 143 ASP A CA 1
ATOM 1153 C C . ASP A 1 143 ? 8.002 6.375 -23.133 1.00 95.81 143 ASP A C 1
ATOM 1155 O O . ASP A 1 143 ? 8.240 7.508 -23.553 1.00 95.81 143 ASP A O 1
ATOM 1159 N N . PHE A 1 144 ? 7.577 6.165 -21.883 1.00 97.00 144 PHE A N 1
ATOM 1160 C CA . PHE A 1 144 ? 7.308 7.248 -20.941 1.00 97.00 144 PHE A CA 1
ATOM 1161 C C . PHE A 1 144 ? 8.552 8.098 -20.651 1.00 97.00 144 PHE A C 1
ATOM 1163 O O . PHE A 1 144 ? 8.483 9.327 -20.681 1.00 97.00 144 PHE A O 1
ATOM 1170 N N . LEU A 1 145 ? 9.706 7.469 -20.398 1.00 96.06 145 LEU A N 1
ATOM 1171 C CA . LEU A 1 145 ? 10.960 8.179 -20.129 1.00 96.06 145 LEU A CA 1
ATOM 1172 C C . LEU A 1 145 ? 11.501 8.918 -21.364 1.00 96.06 145 LEU A C 1
ATOM 1174 O O . LEU A 1 145 ? 12.237 9.890 -21.197 1.00 96.06 145 LEU A O 1
ATOM 1178 N N . GLN A 1 146 ? 11.115 8.496 -22.571 1.00 94.75 146 GLN A N 1
ATOM 1179 C CA . GLN A 1 146 ? 11.402 9.174 -23.841 1.00 94.75 146 GLN A CA 1
ATOM 1180 C C . GLN A 1 146 ? 10.353 10.238 -24.217 1.00 94.75 146 GLN A C 1
ATOM 1182 O O . GLN A 1 146 ? 10.496 10.905 -25.241 1.00 94.75 146 GLN A O 1
ATOM 1187 N N . GLY A 1 147 ? 9.335 10.452 -23.376 1.00 93.75 147 GLY A N 1
ATOM 1188 C CA . GLY A 1 147 ? 8.356 11.534 -23.512 1.00 93.75 147 GLY A CA 1
ATOM 1189 C C . GLY A 1 147 ? 6.979 11.114 -24.030 1.00 93.75 147 GLY A C 1
ATOM 1190 O O . GLY A 1 147 ? 6.100 11.970 -24.154 1.00 93.75 147 GLY A O 1
ATOM 1191 N N . ASP A 1 148 ? 6.740 9.828 -24.297 1.00 92.12 148 ASP A N 1
ATOM 1192 C CA . ASP A 1 148 ? 5.422 9.345 -24.709 1.00 92.12 148 ASP A CA 1
ATOM 1193 C C . ASP A 1 148 ? 4.478 9.149 -23.511 1.00 92.12 148 ASP A C 1
ATOM 1195 O O . ASP A 1 148 ? 4.422 8.109 -22.845 1.00 92.12 148 ASP A O 1
ATOM 1199 N N . VAL A 1 149 ? 3.648 10.163 -23.292 1.00 86.44 149 VAL A N 1
ATOM 1200 C CA . VAL A 1 149 ? 2.620 10.197 -22.245 1.00 86.44 149 VAL A CA 1
ATOM 1201 C C . VAL A 1 149 ? 1.236 9.752 -22.732 1.00 86.44 149 VAL A C 1
ATOM 1203 O O . VAL A 1 149 ? 0.240 9.987 -22.044 1.00 86.44 149 VAL A O 1
ATOM 1206 N N . ARG A 1 150 ? 1.130 9.109 -23.906 1.00 89.06 150 ARG A N 1
ATOM 1207 C CA . ARG A 1 150 ? -0.152 8.575 -24.392 1.00 89.06 150 ARG A CA 1
ATOM 1208 C C . ARG A 1 150 ? -0.728 7.568 -23.401 1.00 89.06 150 ARG A C 1
ATOM 1210 O O . ARG A 1 150 ? -0.005 6.784 -22.783 1.00 89.06 150 ARG A O 1
ATOM 1217 N N . ARG A 1 151 ? -2.051 7.595 -23.245 1.00 86.25 151 ARG A N 1
ATOM 1218 C CA . ARG A 1 151 ? -2.751 6.629 -22.399 1.00 86.25 151 ARG A CA 1
ATOM 1219 C C . ARG A 1 151 ? -2.872 5.288 -23.107 1.00 86.25 151 ARG A C 1
ATOM 1221 O O . ARG A 1 151 ? -3.149 5.242 -24.302 1.00 86.25 151 ARG A O 1
ATOM 1228 N N . GLY A 1 152 ? -2.723 4.221 -22.339 1.00 91.62 152 GLY A N 1
ATOM 1229 C CA . GLY A 1 152 ? -2.915 2.850 -22.787 1.00 91.62 152 GLY A CA 1
ATOM 1230 C C . GLY A 1 152 ? -3.414 1.970 -21.650 1.00 91.62 152 GLY A C 1
ATOM 1231 O O . GLY A 1 152 ? -3.955 2.461 -20.654 1.00 91.62 152 GLY A O 1
ATOM 1232 N N . ASP A 1 153 ? -3.211 0.664 -21.791 1.00 95.38 153 ASP A N 1
ATOM 1233 C CA . ASP A 1 153 ? -3.537 -0.284 -20.726 1.00 95.38 153 ASP A CA 1
ATOM 1234 C C . ASP A 1 153 ? -2.560 -0.182 -19.551 1.00 95.38 153 ASP A C 1
ATOM 1236 O O . ASP A 1 153 ? -2.939 -0.493 -18.432 1.00 95.38 153 ASP A O 1
ATOM 1240 N N . ILE A 1 154 ? -1.344 0.326 -19.763 1.00 97.69 154 ILE A N 1
ATOM 1241 C CA . ILE A 1 154 ? -0.371 0.613 -18.703 1.00 97.69 154 ILE A CA 1
ATOM 1242 C C . ILE A 1 154 ? -0.043 2.105 -18.756 1.00 97.69 154 ILE A C 1
ATOM 1244 O O . ILE A 1 154 ? 0.471 2.609 -19.754 1.00 97.69 154 ILE A O 1
ATOM 1248 N N . ASN A 1 155 ? -0.339 2.827 -17.682 1.00 97.50 155 ASN A N 1
ATOM 1249 C CA . ASN A 1 155 ? -0.116 4.265 -17.569 1.00 97.50 155 ASN A CA 1
ATOM 1250 C C . ASN A 1 155 ? 0.850 4.543 -16.420 1.00 97.50 155 ASN A C 1
ATOM 1252 O O . ASN A 1 155 ? 0.723 3.950 -15.353 1.00 97.50 155 ASN A O 1
ATOM 1256 N N . ILE A 1 156 ? 1.797 5.457 -16.629 1.00 98.12 156 ILE A N 1
ATOM 1257 C CA . ILE A 1 156 ? 2.803 5.822 -15.629 1.00 98.12 156 ILE A CA 1
ATOM 1258 C C . ILE A 1 156 ? 2.552 7.255 -15.173 1.00 98.12 156 ILE A C 1
ATOM 1260 O O . ILE A 1 156 ? 2.434 8.172 -15.986 1.00 98.12 156 ILE A O 1
ATOM 1264 N N . HIS A 1 157 ? 2.505 7.442 -13.858 1.00 97.62 157 HIS A N 1
ATOM 1265 C CA . HIS A 1 157 ? 2.348 8.732 -13.200 1.00 97.62 157 HIS A CA 1
ATOM 1266 C C . HIS A 1 157 ? 3.577 8.985 -12.330 1.00 97.62 157 HIS A C 1
ATOM 1268 O O . HIS A 1 157 ? 3.692 8.417 -11.245 1.00 97.62 157 HIS A O 1
ATOM 1274 N N . LEU A 1 158 ? 4.494 9.825 -12.820 1.00 97.56 158 LEU A N 1
ATOM 1275 C CA . LEU A 1 158 ? 5.724 10.184 -12.113 1.00 97.56 158 LEU A CA 1
ATOM 1276 C C . LEU A 1 158 ? 5.525 11.440 -11.242 1.00 97.56 158 LEU A C 1
ATOM 1278 O O . LEU A 1 158 ? 5.896 12.543 -11.642 1.00 97.56 158 LEU A O 1
ATOM 1282 N N . GLU A 1 159 ? 4.889 11.300 -10.080 1.00 97.00 159 GLU A N 1
ATOM 1283 C CA . GLU A 1 159 ? 4.636 12.399 -9.134 1.00 97.00 159 GLU A CA 1
ATOM 1284 C C . GLU A 1 159 ? 4.313 11.855 -7.719 1.00 97.00 159 GLU A C 1
ATOM 1286 O O . GLU A 1 159 ? 4.102 10.660 -7.522 1.00 97.00 159 GLU A O 1
ATOM 1291 N N . ASP A 1 160 ? 4.258 12.728 -6.705 1.00 97.44 160 ASP A N 1
ATOM 1292 C CA . ASP A 1 160 ? 3.707 12.401 -5.380 1.00 97.44 160 ASP A CA 1
ATOM 1293 C C . ASP A 1 160 ? 2.285 11.813 -5.508 1.00 97.44 160 ASP A C 1
ATOM 1295 O O . ASP A 1 160 ? 1.378 12.446 -6.064 1.00 97.44 160 ASP A O 1
ATOM 1299 N N . GLY A 1 161 ? 2.070 10.625 -4.933 1.00 97.69 161 GLY A N 1
ATOM 1300 C CA . GLY A 1 161 ? 0.788 9.921 -4.962 1.00 97.69 161 GLY A CA 1
ATOM 1301 C C . GLY A 1 161 ? -0.391 10.745 -4.434 1.00 97.69 161 GLY A C 1
ATOM 1302 O O . GLY A 1 161 ? -1.506 10.606 -4.939 1.00 97.69 161 GLY A O 1
ATOM 1303 N N . ARG A 1 162 ? -0.160 11.674 -3.496 1.00 98.31 162 ARG A N 1
ATOM 1304 C CA . ARG A 1 162 ? -1.180 12.612 -2.989 1.00 98.31 162 ARG A CA 1
ATOM 1305 C C . ARG A 1 162 ? -1.683 13.588 -4.049 1.00 98.31 162 ARG A C 1
ATOM 1307 O O . ARG A 1 162 ? -2.825 14.043 -3.974 1.00 98.31 162 ARG A O 1
ATOM 1314 N N . ARG A 1 163 ? -0.849 13.927 -5.034 1.00 98.19 163 ARG A N 1
ATOM 1315 C CA . ARG A 1 163 ? -1.235 14.768 -6.176 1.00 98.19 163 ARG A CA 1
ATOM 1316 C C . ARG A 1 163 ? -1.884 13.937 -7.268 1.00 98.19 163 ARG A C 1
ATOM 1318 O O . ARG A 1 163 ? -2.919 14.342 -7.794 1.00 98.19 163 ARG A O 1
ATOM 1325 N N . VAL A 1 164 ? -1.310 12.772 -7.564 1.00 98.06 164 VAL A N 1
ATOM 1326 C CA . VAL A 1 164 ? -1.824 11.863 -8.595 1.00 98.06 164 VAL A CA 1
ATOM 1327 C C . VAL A 1 164 ? -3.245 11.421 -8.264 1.00 98.06 164 VAL A C 1
ATOM 1329 O O . VAL A 1 164 ? -4.127 11.567 -9.107 1.00 98.06 164 VAL A O 1
ATOM 1332 N N . ILE A 1 165 ? -3.517 10.998 -7.022 1.00 98.25 165 ILE A N 1
ATOM 1333 C CA . ILE A 1 165 ? -4.840 10.480 -6.640 1.00 98.25 165 ILE A CA 1
ATOM 1334 C C . ILE A 1 165 ? -5.973 11.483 -6.890 1.00 98.25 165 ILE A C 1
ATOM 1336 O O . ILE A 1 165 ? -7.076 11.076 -7.239 1.00 98.25 165 ILE A O 1
ATOM 1340 N N . LYS A 1 166 ? -5.706 12.794 -6.798 1.00 97.19 166 LYS A N 1
ATOM 1341 C CA . LYS A 1 166 ? -6.696 13.846 -7.085 1.00 97.19 166 LYS A CA 1
ATOM 1342 C C . LYS A 1 166 ? -7.053 13.922 -8.576 1.00 97.19 166 LYS A C 1
ATOM 1344 O O . LYS A 1 166 ? -8.195 14.231 -8.908 1.00 97.19 166 LYS A O 1
ATOM 1349 N N . LYS A 1 167 ? -6.094 13.624 -9.458 1.00 96.38 167 LYS A N 1
ATOM 1350 C CA . LYS A 1 167 ? -6.201 13.739 -10.924 1.00 96.38 167 LYS A CA 1
ATOM 1351 C C . LYS A 1 167 ? -6.748 12.474 -11.598 1.00 96.38 167 LYS A C 1
ATOM 1353 O O . LYS A 1 167 ? -7.266 12.562 -12.706 1.00 96.38 167 LYS A O 1
ATOM 1358 N N . LEU A 1 168 ? -6.628 11.309 -10.957 1.00 96.50 168 LEU A N 1
ATOM 1359 C CA . LEU A 1 168 ? -7.081 10.034 -11.524 1.00 96.50 168 LEU A CA 1
ATOM 1360 C C . LEU A 1 168 ? -8.600 10.006 -11.737 1.00 96.50 168 LEU A C 1
ATOM 1362 O O . LEU A 1 168 ? -9.365 10.518 -10.921 1.00 96.50 168 LEU A O 1
ATOM 1366 N N . GLU A 1 169 ? -9.052 9.348 -12.802 1.00 92.75 169 GLU A N 1
ATOM 1367 C CA . GLU A 1 169 ? -10.484 9.239 -13.132 1.00 92.75 169 GLU A CA 1
ATOM 1368 C C . GLU A 1 169 ? -11.243 8.300 -12.178 1.00 92.75 169 GLU A C 1
ATOM 1370 O O . GLU A 1 169 ? -12.436 8.477 -11.959 1.00 92.75 169 GLU A O 1
ATOM 1375 N N . GLY A 1 170 ? -10.545 7.352 -11.542 1.00 95.88 170 GLY A N 1
ATOM 1376 C CA . GLY A 1 170 ? -11.145 6.337 -10.673 1.00 95.88 170 GLY A CA 1
ATOM 1377 C C . GLY A 1 170 ? -11.585 5.084 -11.430 1.00 95.88 170 GLY A C 1
ATOM 1378 O O . GLY A 1 170 ? -11.026 4.772 -12.485 1.00 95.88 170 GLY A O 1
ATOM 1379 N N . GLY A 1 171 ? -12.551 4.351 -10.873 1.00 97.81 171 GLY A N 1
ATOM 1380 C CA . GLY A 1 171 ? -13.008 3.059 -11.395 1.00 97.81 171 GLY A CA 1
ATOM 1381 C C . GLY A 1 171 ? -12.085 1.894 -11.032 1.00 97.81 171 GLY A C 1
ATOM 1382 O O . GLY A 1 171 ? -11.984 0.933 -11.786 1.00 97.81 171 GLY A O 1
ATOM 1383 N N . TYR A 1 172 ? -11.321 2.006 -9.938 1.00 98.75 172 TYR A N 1
ATOM 1384 C CA . TYR A 1 172 ? -10.353 0.973 -9.559 1.00 98.75 172 TYR A CA 1
ATOM 1385 C C . TYR A 1 172 ? -11.032 -0.209 -8.872 1.00 98.75 172 TYR A C 1
ATOM 1387 O O . TYR A 1 172 ? -11.694 -0.050 -7.842 1.00 98.75 172 TYR A O 1
ATOM 1395 N N . ASN A 1 173 ? -10.805 -1.406 -9.410 1.00 98.69 173 ASN A N 1
ATOM 1396 C CA . ASN A 1 173 ? -11.238 -2.662 -8.801 1.00 98.69 173 ASN A CA 1
ATOM 1397 C C . ASN A 1 173 ? -10.205 -3.160 -7.785 1.00 98.69 173 ASN A C 1
ATOM 1399 O O . ASN A 1 173 ? -10.574 -3.769 -6.782 1.00 98.69 173 ASN A O 1
ATOM 1403 N N . VAL A 1 174 ? -8.923 -2.875 -8.028 1.00 98.81 174 VAL A N 1
ATOM 1404 C CA . VAL A 1 174 ? -7.804 -3.272 -7.171 1.00 98.81 174 VAL A CA 1
ATOM 1405 C C . VAL A 1 174 ? -6.898 -2.069 -6.921 1.00 98.81 174 VAL A C 1
ATOM 1407 O O . VAL A 1 174 ? -6.561 -1.336 -7.847 1.00 98.81 174 VAL A O 1
ATOM 1410 N N . VAL A 1 175 ? -6.487 -1.877 -5.672 1.00 98.88 175 VAL A N 1
ATOM 1411 C CA . VAL A 1 175 ? -5.453 -0.920 -5.275 1.00 98.88 175 VAL A CA 1
ATOM 1412 C C . VAL A 1 175 ? -4.358 -1.676 -4.536 1.00 98.88 175 VAL A C 1
ATOM 1414 O O . VAL A 1 175 ? -4.589 -2.218 -3.452 1.00 98.88 175 VAL A O 1
ATOM 1417 N N . PHE A 1 176 ? -3.159 -1.693 -5.102 1.00 98.81 176 PHE A N 1
ATOM 1418 C CA . PHE A 1 176 ? -1.959 -2.111 -4.394 1.00 98.81 176 PHE A CA 1
ATOM 1419 C C . PHE A 1 176 ? -1.381 -0.894 -3.686 1.00 98.81 176 PHE A C 1
ATOM 1421 O O . PHE A 1 176 ? -0.987 0.084 -4.314 1.00 98.81 176 PHE A O 1
ATOM 1428 N N . HIS A 1 177 ? -1.416 -0.921 -2.357 1.00 98.50 177 HIS A N 1
ATOM 1429 C CA . HIS A 1 177 ? -0.856 0.116 -1.502 1.00 98.50 177 HIS A CA 1
ATOM 1430 C C . HIS A 1 177 ? 0.474 -0.388 -0.942 1.00 98.50 177 HIS A C 1
ATOM 1432 O O . HIS A 1 177 ? 0.513 -1.040 0.110 1.00 98.50 177 HIS A O 1
ATOM 1438 N N . ASP A 1 178 ? 1.543 -0.116 -1.693 1.00 95.94 178 ASP A N 1
ATOM 1439 C CA . ASP A 1 178 ? 2.892 -0.635 -1.443 1.00 95.94 178 ASP A CA 1
ATOM 1440 C C . ASP A 1 178 ? 3.907 0.481 -1.156 1.00 95.94 178 ASP A C 1
ATOM 1442 O O . ASP A 1 178 ? 5.053 0.492 -1.597 1.00 95.94 178 ASP A O 1
ATOM 1446 N N . ALA A 1 179 ? 3.467 1.479 -0.391 1.00 94.62 179 ALA A N 1
ATOM 1447 C CA . ALA A 1 179 ? 4.363 2.506 0.113 1.00 94.62 179 ALA A CA 1
ATOM 1448 C C . ALA A 1 179 ? 5.299 1.928 1.187 1.00 94.62 179 ALA A C 1
ATOM 1450 O O . ALA A 1 179 ? 4.950 0.985 1.901 1.00 94.62 179 ALA A O 1
ATOM 1451 N N . PHE A 1 180 ? 6.451 2.561 1.413 1.00 94.12 180 PHE A N 1
ATOM 1452 C CA . PHE A 1 180 ? 7.268 2.284 2.601 1.00 94.12 180 PHE A CA 1
ATOM 1453 C C . PHE A 1 180 ? 6.465 2.391 3.899 1.00 94.12 180 PHE A C 1
ATOM 1455 O O . PHE A 1 180 ? 5.426 3.040 3.930 1.00 94.12 180 PHE A O 1
ATOM 1462 N N . SER A 1 181 ? 6.917 1.758 4.980 1.00 93.25 181 SER A N 1
ATOM 1463 C CA . SER A 1 181 ? 6.060 1.580 6.152 1.00 93.25 181 SER A CA 1
ATOM 1464 C C . SER A 1 181 ? 5.648 2.914 6.807 1.00 93.25 181 SER A C 1
ATOM 1466 O O . SER A 1 181 ? 6.425 3.869 6.797 1.00 93.25 181 SER A O 1
ATOM 1468 N N . PRO A 1 182 ? 4.480 2.991 7.483 1.00 92.25 182 PRO A N 1
ATOM 1469 C CA . PRO A 1 182 ? 3.987 4.231 8.106 1.00 92.25 182 PRO A CA 1
ATOM 1470 C C . PRO A 1 182 ? 4.936 4.851 9.140 1.00 92.25 182 PRO A C 1
ATOM 1472 O O . PRO A 1 182 ? 4.817 6.024 9.490 1.00 92.25 182 PRO A O 1
ATOM 1475 N N . GLN A 1 183 ? 5.836 4.036 9.701 1.00 91.19 183 GLN A N 1
ATOM 1476 C CA . GLN A 1 183 ? 6.865 4.495 10.628 1.00 91.19 183 GLN A CA 1
ATOM 1477 C C . GLN A 1 183 ? 7.965 5.285 9.913 1.00 91.19 183 GLN A C 1
ATOM 1479 O O . GLN A 1 183 ? 8.571 6.150 10.535 1.00 91.19 183 GLN A O 1
ATOM 1484 N N . ARG A 1 184 ? 8.228 4.969 8.643 1.00 91.44 184 ARG A N 1
ATOM 1485 C CA . ARG A 1 184 ? 9.216 5.646 7.801 1.00 91.44 184 ARG A CA 1
ATOM 1486 C C . ARG A 1 184 ? 8.619 6.798 7.028 1.00 91.44 184 ARG A C 1
ATOM 1488 O O . ARG A 1 184 ? 9.242 7.844 6.921 1.00 91.44 184 ARG A O 1
ATOM 1495 N N . ASP A 1 185 ? 7.431 6.585 6.483 1.00 94.06 185 ASP A N 1
ATOM 1496 C CA . ASP A 1 185 ? 6.700 7.614 5.778 1.00 94.06 185 ASP A CA 1
ATOM 1497 C C . ASP A 1 185 ? 5.198 7.420 5.961 1.00 94.06 185 ASP A C 1
ATOM 1499 O O . ASP A 1 185 ? 4.633 6.382 5.635 1.00 94.06 185 ASP A O 1
ATOM 1503 N N . ALA A 1 186 ? 4.545 8.445 6.494 1.00 97.00 186 ALA A N 1
ATOM 1504 C CA . ALA A 1 186 ? 3.144 8.396 6.885 1.00 97.00 186 ALA A CA 1
ATOM 1505 C C . ALA A 1 186 ? 2.226 9.057 5.849 1.00 97.00 186 ALA A C 1
ATOM 1507 O O . ALA A 1 186 ? 1.007 8.934 5.979 1.00 97.00 186 ALA A O 1
ATOM 1508 N N . VAL A 1 187 ? 2.776 9.744 4.837 1.00 97.75 187 VAL A N 1
ATOM 1509 C CA . VAL A 1 187 ? 2.002 10.637 3.953 1.00 97.75 187 VAL A CA 1
ATOM 1510 C C . VAL A 1 187 ? 0.912 9.906 3.162 1.00 97.75 187 VAL A C 1
ATOM 1512 O O . VAL A 1 187 ? -0.145 10.479 2.915 1.00 97.75 187 VAL A O 1
ATOM 1515 N N . LEU A 1 188 ? 1.116 8.623 2.837 1.00 98.25 188 LEU A N 1
ATOM 1516 C CA . LEU A 1 188 ? 0.131 7.783 2.137 1.00 98.25 188 LEU A CA 1
ATOM 1517 C C . LEU A 1 188 ? -0.712 6.904 3.079 1.00 98.25 188 LEU A C 1
ATOM 1519 O O . LEU A 1 188 ? -1.497 6.082 2.617 1.00 98.25 188 LEU A O 1
ATOM 1523 N N . TYR A 1 189 ? -0.580 7.058 4.398 1.00 98.62 189 TYR A N 1
ATOM 1524 C CA . TYR A 1 189 ? -1.316 6.274 5.405 1.00 98.62 189 TYR A CA 1
ATOM 1525 C C . TYR A 1 189 ? -2.307 7.112 6.214 1.00 98.62 189 TYR A C 1
ATOM 1527 O O . TYR A 1 189 ? -2.831 6.651 7.235 1.00 98.62 189 TYR A O 1
ATOM 1535 N N . THR A 1 190 ? -2.537 8.355 5.797 1.00 98.81 190 THR A N 1
ATOM 1536 C CA . THR A 1 190 ? -3.452 9.269 6.473 1.00 98.81 190 THR A CA 1
ATOM 1537 C C . THR A 1 190 ? -4.902 8.956 6.134 1.00 98.81 190 THR A C 1
ATOM 1539 O O . THR A 1 190 ? -5.208 8.428 5.063 1.00 98.81 190 THR A O 1
ATOM 1542 N N . VAL A 1 191 ? -5.815 9.296 7.047 1.00 98.88 191 VAL A N 1
ATOM 1543 C CA . VAL A 1 191 ? -7.261 9.183 6.791 1.00 98.88 191 VAL A CA 1
ATOM 1544 C C . VAL A 1 191 ? -7.632 9.935 5.512 1.00 98.88 191 VAL A C 1
ATOM 1546 O O . VAL A 1 191 ? -8.386 9.429 4.686 1.00 98.88 191 VAL A O 1
ATOM 1549 N N . ASP A 1 192 ? -7.077 11.130 5.341 1.00 98.81 192 ASP A N 1
ATOM 1550 C CA . ASP A 1 192 ? -7.392 12.045 4.247 1.00 98.81 192 ASP A CA 1
ATOM 1551 C C . ASP A 1 192 ? -6.960 11.477 2.891 1.00 98.81 192 ASP A C 1
ATOM 1553 O O . ASP A 1 192 ? -7.748 11.471 1.946 1.00 98.81 192 ASP A O 1
ATOM 1557 N N . PHE A 1 193 ? -5.758 10.895 2.807 1.00 98.88 193 PHE A N 1
ATOM 1558 C CA . PHE A 1 193 ? -5.300 10.240 1.582 1.00 98.88 193 PHE A CA 1
ATOM 1559 C C . PHE A 1 193 ? -6.148 9.004 1.264 1.00 98.88 193 PHE A C 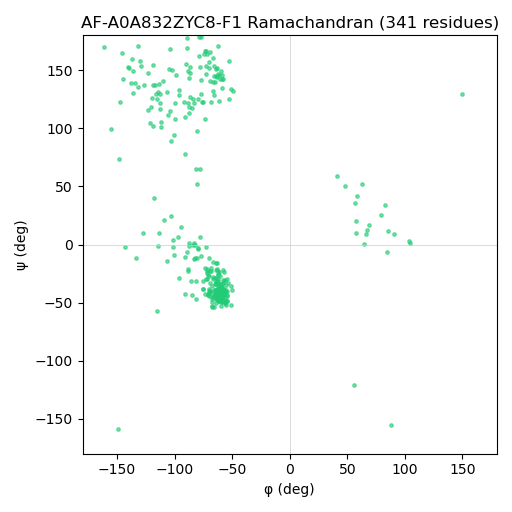1
ATOM 1561 O O . PHE A 1 193 ? -6.594 8.821 0.132 1.00 98.88 193 PHE A O 1
ATOM 1568 N N . LEU A 1 194 ? -6.433 8.173 2.270 1.00 98.88 194 LEU A N 1
ATOM 1569 C CA . LEU A 1 194 ? -7.222 6.953 2.083 1.00 98.88 194 LEU A CA 1
ATOM 1570 C C . LEU A 1 194 ? -8.678 7.246 1.705 1.00 98.88 194 LEU A C 1
ATOM 1572 O O . LEU A 1 194 ? -9.281 6.450 0.989 1.00 98.88 194 LEU A O 1
ATOM 1576 N N . ARG A 1 195 ? -9.237 8.391 2.112 1.00 98.88 195 ARG A N 1
ATOM 1577 C CA . ARG A 1 195 ? -10.543 8.863 1.626 1.00 98.88 195 ARG A CA 1
ATOM 1578 C C . ARG A 1 195 ? -10.509 9.199 0.139 1.00 98.88 195 ARG A C 1
ATOM 1580 O O . ARG A 1 195 ? -11.452 8.848 -0.567 1.00 98.88 195 ARG A O 1
ATOM 1587 N N . GLU A 1 196 ? -9.444 9.826 -0.356 1.00 98.81 196 GLU A N 1
ATOM 1588 C CA . GLU A 1 196 ? -9.286 10.049 -1.799 1.00 98.81 196 GLU A CA 1
ATOM 1589 C C . GLU A 1 196 ? -9.167 8.724 -2.556 1.00 98.81 196 GLU A C 1
ATOM 1591 O O . GLU A 1 196 ? -9.862 8.529 -3.551 1.00 98.81 196 GLU A O 1
ATOM 1596 N N . VAL A 1 197 ? -8.401 7.760 -2.033 1.00 98.88 197 VAL A N 1
ATOM 1597 C CA . VAL A 1 197 ? -8.343 6.405 -2.607 1.00 98.88 197 VAL A CA 1
ATOM 1598 C C . VAL A 1 197 ? -9.728 5.750 -2.625 1.00 98.88 197 VAL A C 1
ATOM 1600 O O . VAL A 1 197 ? -10.170 5.279 -3.672 1.00 98.88 197 VAL A O 1
ATOM 1603 N N . TYR A 1 198 ? -10.469 5.797 -1.514 1.00 98.88 198 TYR A N 1
ATOM 1604 C CA . TYR A 1 198 ? -11.830 5.257 -1.422 1.00 98.88 198 TYR A CA 1
ATOM 1605 C C . TYR A 1 198 ? -12.769 5.860 -2.476 1.00 98.88 198 TYR A C 1
ATOM 1607 O O . TYR A 1 198 ? -13.577 5.151 -3.079 1.00 98.88 198 TYR A O 1
ATOM 1615 N N . LYS A 1 199 ? -12.670 7.168 -2.746 1.00 98.69 199 LYS A N 1
ATOM 1616 C CA . LYS A 1 199 ? -13.474 7.836 -3.784 1.00 98.69 199 LYS A CA 1
ATOM 1617 C C . LYS A 1 199 ? -13.163 7.316 -5.189 1.00 98.69 199 LYS A C 1
ATOM 1619 O O . LYS A 1 199 ? -14.080 7.235 -5.998 1.00 98.69 199 LYS A O 1
ATOM 1624 N N . LYS A 1 200 ? -11.910 6.945 -5.468 1.00 98.69 200 LYS A N 1
ATOM 1625 C CA . LYS A 1 200 ? -11.465 6.457 -6.784 1.00 98.69 200 LYS A CA 1
ATOM 1626 C C . LYS A 1 200 ? -11.725 4.966 -7.020 1.00 98.69 200 LYS A C 1
ATOM 1628 O O . LYS A 1 200 ? -11.622 4.516 -8.157 1.00 98.69 200 LYS A O 1
ATOM 1633 N N . MET A 1 201 ? -12.068 4.202 -5.988 1.00 98.75 201 MET A N 1
ATOM 1634 C CA . MET A 1 201 ? -12.381 2.774 -6.109 1.00 98.75 201 MET A CA 1
ATOM 1635 C C . MET A 1 201 ? -13.848 2.522 -6.466 1.00 98.75 201 MET A C 1
ATOM 1637 O O . MET A 1 201 ? -14.726 3.290 -6.071 1.00 98.75 201 MET A O 1
ATOM 1641 N N . ASP A 1 202 ? -14.129 1.404 -7.127 1.00 98.31 202 ASP A N 1
ATOM 1642 C CA . ASP A 1 202 ? -15.494 0.903 -7.307 1.00 98.31 202 ASP A CA 1
ATOM 1643 C C . ASP A 1 202 ? -16.013 0.197 -6.048 1.00 98.31 202 ASP A C 1
ATOM 1645 O O . ASP A 1 202 ? -15.251 -0.219 -5.169 1.00 98.31 202 ASP A O 1
ATOM 1649 N N . ASN A 1 203 ? -17.336 0.034 -5.954 1.00 98.00 203 ASN A N 1
ATOM 1650 C CA . ASN A 1 203 ? -17.918 -0.885 -4.974 1.00 98.00 203 ASN A CA 1
ATOM 1651 C C . ASN A 1 203 ? -17.391 -2.304 -5.216 1.00 98.00 203 ASN A C 1
ATOM 1653 O O . ASN A 1 203 ? -17.148 -2.696 -6.354 1.00 98.00 203 ASN A O 1
ATOM 1657 N N . ASN A 1 204 ? -17.218 -3.072 -4.142 1.00 97.38 204 ASN A N 1
ATOM 1658 C CA . ASN A 1 204 ? -16.486 -4.343 -4.120 1.00 97.38 204 ASN A CA 1
ATOM 1659 C C . ASN A 1 204 ? -14.986 -4.241 -4.431 1.00 97.38 204 ASN A C 1
ATOM 1661 O O . ASN A 1 204 ? -14.306 -5.269 -4.405 1.00 97.38 204 ASN A O 1
ATOM 1665 N N . GLY A 1 205 ? -14.464 -3.037 -4.682 1.00 98.25 205 GLY A N 1
ATOM 1666 C CA . GLY A 1 205 ? -13.043 -2.817 -4.895 1.00 98.25 205 GLY A CA 1
ATOM 1667 C C . GLY A 1 205 ? -12.226 -3.199 -3.664 1.00 98.25 205 GLY A C 1
ATOM 1668 O O . GLY A 1 205 ? -12.673 -3.033 -2.521 1.00 98.25 205 GLY A O 1
ATOM 1669 N N . ILE A 1 206 ? -11.020 -3.704 -3.906 1.00 98.69 206 ILE A N 1
ATOM 1670 C CA . ILE A 1 206 ? -10.102 -4.194 -2.879 1.00 98.69 206 ILE A CA 1
ATOM 1671 C C . ILE A 1 206 ? -8.833 -3.345 -2.834 1.00 98.69 206 ILE A C 1
ATOM 1673 O O . ILE A 1 206 ? -8.195 -3.105 -3.851 1.00 98.69 206 ILE A O 1
ATOM 1677 N N . LEU A 1 207 ? -8.463 -2.896 -1.640 1.00 98.81 207 LEU A N 1
ATOM 1678 C CA . LEU A 1 207 ? -7.173 -2.295 -1.330 1.00 98.81 207 LEU A CA 1
ATOM 1679 C C . LEU A 1 207 ? -6.364 -3.303 -0.525 1.00 98.81 207 LEU A C 1
ATOM 1681 O O . LEU A 1 207 ? -6.862 -3.869 0.451 1.00 98.81 207 LEU A O 1
ATOM 1685 N N . ILE A 1 208 ? -5.117 -3.516 -0.923 1.00 98.56 208 ILE A N 1
ATOM 1686 C CA . ILE A 1 208 ? -4.219 -4.472 -0.282 1.00 98.56 208 ILE A CA 1
ATOM 1687 C C . ILE A 1 208 ? -2.930 -3.768 0.097 1.00 98.56 208 ILE A C 1
ATOM 1689 O O . ILE A 1 208 ? -2.393 -2.990 -0.683 1.00 98.56 208 ILE A O 1
ATOM 1693 N N . SER A 1 209 ? -2.433 -4.050 1.297 1.00 97.38 209 SER A N 1
ATOM 1694 C CA . SER A 1 209 ? -1.133 -3.576 1.755 1.00 97.38 209 SER A CA 1
ATOM 1695 C C . SER A 1 209 ? -0.471 -4.620 2.639 1.00 97.38 209 SER A C 1
ATOM 1697 O O . SER A 1 209 ? -1.121 -5.234 3.494 1.00 97.38 209 SER A O 1
ATOM 1699 N N . TYR A 1 210 ? 0.849 -4.762 2.519 1.00 93.88 210 TYR A N 1
ATOM 1700 C CA . TYR A 1 210 ? 1.629 -5.593 3.437 1.00 93.88 210 TYR A CA 1
ATOM 1701 C C . TYR A 1 210 ? 1.577 -5.075 4.888 1.00 93.88 210 TYR A C 1
ATOM 1703 O O . TYR A 1 210 ? 1.864 -5.822 5.829 1.00 93.88 210 TYR A O 1
ATOM 1711 N N . SER A 1 211 ? 1.255 -3.792 5.092 1.00 94.12 211 SER A N 1
ATOM 1712 C CA . SER A 1 211 ? 1.275 -3.144 6.400 1.00 94.12 211 SER A CA 1
ATOM 1713 C C . SER A 1 211 ? 0.065 -3.539 7.241 1.00 94.12 211 SER A C 1
ATOM 1715 O O . SER A 1 211 ? -1.082 -3.276 6.888 1.00 94.12 211 SER A O 1
ATOM 1717 N N . SER A 1 212 ? 0.313 -4.104 8.422 1.00 94.75 212 SER A N 1
ATOM 1718 C CA . SER A 1 212 ? -0.710 -4.435 9.424 1.00 94.75 212 SER A CA 1
ATOM 1719 C C . SER A 1 212 ? -0.736 -3.430 10.587 1.00 94.75 212 SER A C 1
ATOM 1721 O O . SER A 1 212 ? -1.052 -3.800 11.723 1.00 94.75 212 SER A O 1
ATOM 1723 N N . SER A 1 213 ? -0.267 -2.195 10.374 1.00 96.12 213 SER A N 1
ATOM 1724 C CA . SER A 1 213 ? -0.110 -1.245 11.479 1.00 96.12 213 SER A CA 1
ATOM 1725 C C . SER A 1 213 ? -1.470 -0.792 12.029 1.00 96.12 213 SER A C 1
ATOM 1727 O O . SER A 1 213 ? -2.424 -0.556 11.288 1.00 96.12 213 SER A O 1
ATOM 1729 N N . ILE A 1 214 ? -1.550 -0.648 13.353 1.00 97.94 214 ILE A N 1
ATOM 1730 C CA . ILE A 1 214 ? -2.756 -0.186 14.053 1.00 97.94 214 ILE A CA 1
ATOM 1731 C C . ILE A 1 214 ? -3.253 1.187 13.554 1.00 97.94 214 ILE A C 1
ATOM 1733 O O . ILE A 1 214 ? -4.439 1.279 13.239 1.00 97.94 214 ILE A O 1
ATOM 1737 N N . PRO A 1 215 ? -2.419 2.247 13.443 1.00 98.19 215 PRO A N 1
ATOM 1738 C CA . PRO A 1 215 ? -2.901 3.539 12.948 1.00 98.19 215 PRO A CA 1
ATOM 1739 C C . PRO A 1 215 ? -3.380 3.489 11.494 1.00 98.19 215 PRO A C 1
ATOM 1741 O O . PRO A 1 215 ? -4.346 4.168 11.167 1.00 98.19 215 PRO A O 1
ATOM 1744 N N . PHE A 1 216 ? -2.768 2.662 10.642 1.00 98.50 216 PHE A N 1
ATOM 1745 C CA . PHE A 1 216 ? -3.216 2.494 9.259 1.00 98.50 216 PHE A CA 1
ATOM 1746 C C . PHE A 1 216 ? -4.585 1.808 9.176 1.00 98.50 216 PHE A C 1
ATOM 1748 O O . PHE A 1 216 ? -5.498 2.328 8.544 1.00 98.50 216 PHE A O 1
ATOM 1755 N N . ARG A 1 217 ? -4.773 0.678 9.872 1.00 98.62 217 ARG A N 1
ATOM 1756 C CA . ARG A 1 217 ? -6.080 -0.003 9.927 1.00 98.62 217 ARG A CA 1
ATOM 1757 C C . ARG A 1 217 ? -7.163 0.882 10.537 1.00 98.62 217 ARG A C 1
ATOM 1759 O O . ARG A 1 217 ? -8.299 0.857 10.080 1.00 98.62 217 ARG A O 1
ATOM 1766 N N . SER A 1 218 ? -6.805 1.692 11.532 1.00 98.69 218 SER A N 1
ATOM 1767 C CA . SER A 1 218 ? -7.694 2.720 12.074 1.00 98.69 218 SER A CA 1
ATOM 1768 C C . SER A 1 218 ? -8.104 3.748 11.021 1.00 98.69 218 SER A C 1
ATOM 1770 O O . SER A 1 218 ? -9.290 4.053 10.899 1.00 98.69 218 SER A O 1
ATOM 1772 N N . ALA A 1 219 ? -7.140 4.229 10.229 1.00 98.81 219 ALA A N 1
ATOM 1773 C CA . ALA A 1 219 ? -7.394 5.188 9.167 1.00 98.81 219 ALA A CA 1
ATOM 1774 C C . ALA A 1 219 ? -8.287 4.610 8.061 1.00 98.81 219 ALA A C 1
ATOM 1776 O O . ALA A 1 219 ? -9.197 5.293 7.605 1.00 98.81 219 ALA A O 1
ATOM 1777 N N . LEU A 1 220 ? -8.098 3.338 7.694 1.00 98.88 220 LEU A N 1
ATOM 1778 C CA . LEU A 1 220 ? -8.974 2.626 6.759 1.00 98.88 220 LEU A CA 1
ATOM 1779 C C . LEU A 1 220 ? -10.423 2.564 7.263 1.00 98.88 220 LEU A C 1
ATOM 1781 O O . LEU A 1 220 ? -11.338 2.895 6.514 1.00 98.88 220 LEU A O 1
ATOM 1785 N N . VAL A 1 221 ? -10.638 2.194 8.532 1.00 98.81 221 VAL A N 1
ATOM 1786 C CA . VAL A 1 221 ? -11.989 2.168 9.127 1.00 98.81 221 VAL A CA 1
ATOM 1787 C C . VAL A 1 221 ? -12.617 3.564 9.115 1.00 98.81 221 VAL A C 1
ATOM 1789 O O . VAL A 1 221 ? -13.775 3.705 8.738 1.00 98.81 221 VAL A O 1
ATOM 1792 N N . GLU A 1 222 ? -11.860 4.605 9.473 1.00 98.62 222 GLU A N 1
ATOM 1793 C CA . GLU A 1 222 ? -12.356 5.990 9.479 1.00 98.62 222 GLU A CA 1
ATOM 1794 C C . GLU A 1 222 ? -12.588 6.568 8.067 1.00 98.62 222 GLU A C 1
ATOM 1796 O O . GLU A 1 222 ? -13.426 7.453 7.873 1.00 98.62 222 GLU A O 1
ATOM 1801 N N . ALA A 1 223 ? -11.869 6.064 7.065 1.00 98.75 223 ALA A N 1
ATOM 1802 C CA . ALA A 1 223 ? -12.091 6.387 5.659 1.00 98.75 223 ALA A CA 1
ATOM 1803 C C . ALA A 1 223 ? -13.311 5.658 5.060 1.00 98.75 223 ALA A C 1
ATOM 1805 O O . ALA A 1 223 ? -13.731 6.003 3.958 1.00 98.75 223 ALA A O 1
ATOM 1806 N N . GLY A 1 224 ? -13.899 4.695 5.782 1.00 98.62 224 GLY A N 1
ATOM 1807 C CA . GLY A 1 224 ? -15.102 3.960 5.378 1.00 98.62 224 GLY A CA 1
ATOM 1808 C C . GLY A 1 224 ? -14.849 2.542 4.861 1.00 98.62 224 GLY A C 1
ATOM 1809 O O . GLY A 1 224 ? -15.793 1.861 4.464 1.00 98.62 224 GLY A O 1
ATOM 1810 N N . PHE A 1 225 ? -13.605 2.058 4.875 1.00 98.88 225 PHE A N 1
ATOM 1811 C CA . PHE A 1 225 ? -13.300 0.702 4.429 1.00 98.88 225 PHE A CA 1
ATOM 1812 C C . PHE A 1 225 ? -13.776 -0.370 5.417 1.00 98.88 225 PHE A C 1
ATOM 1814 O O . PHE A 1 225 ? -13.697 -0.239 6.647 1.00 98.88 225 PHE A O 1
ATOM 1821 N N . VAL A 1 226 ? -14.166 -1.516 4.859 1.00 98.75 226 VAL A N 1
ATOM 1822 C CA . VAL A 1 226 ? -14.349 -2.750 5.621 1.00 98.75 226 VAL A CA 1
ATOM 1823 C C . VAL A 1 226 ? -13.043 -3.539 5.611 1.00 98.75 226 VAL A C 1
ATOM 1825 O O . VAL A 1 226 ? -12.639 -4.045 4.567 1.00 98.75 226 VAL A O 1
ATOM 1828 N N . ILE A 1 227 ? -12.364 -3.623 6.756 1.00 98.56 227 ILE A N 1
ATOM 1829 C CA . ILE A 1 227 ? -11.048 -4.267 6.860 1.00 98.56 227 ILE A CA 1
ATOM 1830 C C . ILE A 1 227 ? -11.158 -5.776 7.105 1.00 98.56 227 ILE A C 1
ATOM 1832 O O . ILE A 1 227 ? -12.062 -6.247 7.798 1.00 98.56 227 ILE A O 1
ATOM 1836 N N . SER A 1 228 ? -10.189 -6.513 6.569 1.00 97.56 228 SER A N 1
ATOM 1837 C CA . SER A 1 228 ? -10.027 -7.961 6.675 1.00 97.56 228 SER A CA 1
ATOM 1838 C C . SER A 1 228 ? -8.551 -8.319 6.876 1.00 97.56 228 SER A C 1
ATOM 1840 O O . SER A 1 228 ? -7.653 -7.606 6.422 1.00 97.56 228 SER A O 1
ATOM 1842 N N . GLU A 1 229 ? -8.287 -9.440 7.543 1.00 95.75 229 GLU A N 1
ATOM 1843 C CA . GLU A 1 229 ? -6.938 -10.009 7.657 1.00 95.75 229 GLU A CA 1
ATOM 1844 C C . GLU A 1 229 ? -6.649 -10.905 6.446 1.00 95.75 229 GLU A C 1
ATOM 1846 O O . GLU A 1 229 ? -7.427 -11.814 6.153 1.00 95.75 229 GLU A O 1
ATOM 1851 N N . GLY A 1 230 ? -5.534 -10.675 5.753 1.00 93.44 230 GLY A N 1
ATOM 1852 C CA . GLY A 1 230 ? -5.022 -11.618 4.754 1.00 93.44 230 GLY A CA 1
ATOM 1853 C C . GLY A 1 230 ? -4.067 -12.648 5.365 1.00 93.44 230 GLY A C 1
ATOM 1854 O O . GLY A 1 230 ? -3.763 -12.611 6.558 1.00 93.44 230 GLY A O 1
ATOM 1855 N N . GLN A 1 231 ? -3.576 -13.591 4.559 1.00 86.25 231 GLN A N 1
ATOM 1856 C CA . GLN A 1 231 ? -2.659 -14.616 5.066 1.00 86.25 231 GLN A CA 1
ATOM 1857 C C . GLN A 1 231 ? -1.308 -14.013 5.510 1.00 86.25 231 GLN A C 1
ATOM 1859 O O . GLN A 1 231 ? -0.827 -13.047 4.909 1.00 86.25 231 GLN A O 1
ATOM 1864 N N . PRO A 1 232 ? -0.682 -14.560 6.569 1.00 79.00 232 PRO A N 1
ATOM 1865 C CA . PRO A 1 232 ? 0.675 -14.203 6.958 1.00 79.00 232 PRO A CA 1
ATOM 1866 C C . PRO A 1 232 ? 1.673 -14.807 5.971 1.00 79.00 232 PRO A C 1
ATOM 1868 O O . PRO A 1 232 ? 1.913 -16.010 5.963 1.00 79.00 232 PRO A O 1
ATOM 1871 N N . VAL A 1 233 ? 2.275 -13.953 5.149 1.00 73.50 233 VAL A N 1
ATOM 1872 C CA . VAL A 1 233 ? 3.304 -14.346 4.185 1.00 73.50 233 VAL A CA 1
ATOM 1873 C C . VAL A 1 233 ? 4.665 -13.887 4.693 1.00 73.50 233 VAL A C 1
ATOM 1875 O O . VAL A 1 233 ? 4.935 -12.684 4.778 1.00 73.50 233 VAL A O 1
ATOM 1878 N N . GLY A 1 234 ? 5.519 -14.840 5.073 1.00 66.00 234 GLY A N 1
ATOM 1879 C CA . GLY A 1 234 ? 6.899 -14.559 5.484 1.00 66.00 234 GLY A CA 1
ATOM 1880 C C . GLY A 1 234 ? 7.054 -13.749 6.779 1.00 66.00 234 GLY A C 1
ATOM 1881 O O . GLY A 1 234 ? 8.147 -13.286 7.098 1.00 66.00 234 GLY A O 1
ATOM 1882 N N . ARG A 1 235 ? 5.964 -13.526 7.525 1.00 71.81 235 ARG A N 1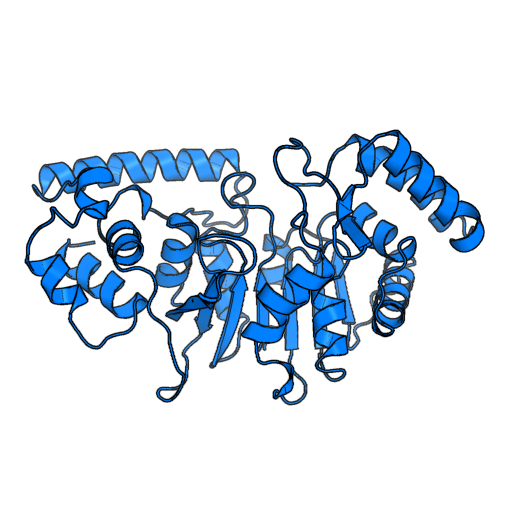
ATOM 1883 C CA . ARG A 1 235 ? 5.924 -12.790 8.800 1.00 71.81 235 ARG A CA 1
ATOM 1884 C C . ARG A 1 235 ? 4.867 -13.401 9.717 1.00 71.81 235 ARG A C 1
ATOM 1886 O O . ARG A 1 235 ? 3.989 -14.123 9.272 1.00 71.81 235 ARG A O 1
ATOM 1893 N N . ARG A 1 236 ? 4.916 -13.067 11.011 1.00 72.31 236 ARG A N 1
ATOM 1894 C CA . ARG A 1 236 ? 3.938 -13.556 12.003 1.00 72.31 236 ARG A CA 1
ATOM 1895 C C . ARG A 1 236 ? 2.542 -12.931 11.859 1.00 72.31 236 ARG A C 1
ATOM 1897 O O . ARG A 1 236 ? 1.563 -13.548 12.264 1.00 72.31 236 ARG A O 1
ATOM 1904 N N . ARG A 1 237 ? 2.451 -11.689 11.372 1.00 80.00 237 ARG A N 1
ATOM 1905 C CA . ARG A 1 237 ? 1.178 -10.974 11.167 1.00 80.00 237 ARG A CA 1
ATOM 1906 C C . ARG A 1 237 ? 0.748 -11.075 9.706 1.00 80.00 237 ARG A C 1
ATOM 1908 O O . ARG A 1 237 ? 1.611 -11.086 8.830 1.00 80.00 237 ARG A O 1
ATOM 1915 N N . GLY A 1 238 ? -0.561 -11.144 9.477 1.00 88.38 238 GLY A N 1
ATOM 1916 C CA . GLY A 1 238 ? -1.145 -11.102 8.146 1.00 88.38 238 GLY A CA 1
ATOM 1917 C C . GLY A 1 238 ? -1.072 -9.710 7.534 1.00 88.38 238 GLY A C 1
ATOM 1918 O O . GLY A 1 238 ? -0.789 -8.714 8.205 1.00 88.38 238 GLY A O 1
ATOM 1919 N N . ILE A 1 239 ? -1.321 -9.658 6.232 1.00 94.75 239 ILE A N 1
ATOM 1920 C CA . ILE A 1 239 ? -1.461 -8.408 5.484 1.00 94.75 239 ILE A CA 1
ATOM 1921 C C . ILE A 1 239 ? -2.799 -7.725 5.808 1.00 94.75 239 ILE A C 1
ATOM 1923 O O . ILE A 1 239 ? -3.708 -8.331 6.388 1.00 94.75 239 ILE A O 1
ATOM 1927 N N . THR A 1 240 ? -2.940 -6.459 5.427 1.00 97.69 240 THR A N 1
ATOM 1928 C CA . THR A 1 240 ? -4.224 -5.756 5.503 1.00 97.69 240 THR A CA 1
ATOM 1929 C C . THR A 1 240 ? -4.922 -5.808 4.157 1.00 97.69 240 THR A C 1
ATOM 1931 O O . THR A 1 240 ? -4.355 -5.414 3.141 1.00 97.69 240 THR A O 1
ATOM 1934 N N . ILE A 1 241 ? -6.178 -6.241 4.184 1.00 98.38 241 ILE A N 1
ATOM 1935 C CA . ILE A 1 241 ? -7.111 -6.133 3.069 1.00 98.38 241 ILE A CA 1
ATOM 1936 C C . ILE A 1 241 ? -8.214 -5.160 3.488 1.00 98.38 241 ILE A C 1
ATOM 1938 O O . ILE A 1 241 ? -8.679 -5.204 4.628 1.00 98.38 241 ILE A O 1
ATOM 1942 N N . ALA A 1 242 ? -8.636 -4.276 2.593 1.00 98.69 242 ALA A N 1
ATOM 1943 C CA . ALA A 1 242 ? -9.694 -3.309 2.843 1.00 98.69 242 ALA A CA 1
ATOM 1944 C C . ALA A 1 242 ? -10.643 -3.250 1.645 1.00 98.69 242 ALA A C 1
ATOM 1946 O O . ALA A 1 242 ? -10.204 -3.108 0.510 1.00 98.69 242 ALA A O 1
ATOM 1947 N N . TYR A 1 243 ? -11.945 -3.341 1.891 1.00 98.69 243 TYR A N 1
ATOM 1948 C CA . TYR A 1 243 ? -12.956 -3.325 0.840 1.00 98.69 243 TYR A CA 1
ATOM 1949 C C . TYR A 1 243 ? -13.772 -2.041 0.869 1.00 98.69 243 TYR A C 1
ATOM 1951 O O . TYR A 1 243 ? -14.171 -1.578 1.943 1.00 98.69 243 TYR A O 1
ATOM 1959 N N . LYS A 1 244 ? -14.082 -1.511 -0.313 1.00 98.56 244 LYS A N 1
ATOM 1960 C CA . LYS A 1 244 ? -15.123 -0.496 -0.477 1.00 98.56 244 LYS A CA 1
ATOM 1961 C C . LYS A 1 244 ? -16.462 -1.187 -0.678 1.00 98.56 244 LYS A C 1
ATOM 1963 O O . LYS A 1 244 ? -16.630 -1.896 -1.664 1.00 98.56 244 LYS A O 1
ATOM 1968 N N . ASN A 1 245 ? -17.405 -0.960 0.238 1.00 98.00 245 ASN A N 1
ATOM 1969 C CA . ASN A 1 245 ? -18.776 -1.477 0.153 1.00 98.00 245 ASN A CA 1
ATOM 1970 C C . ASN A 1 245 ? -18.843 -2.940 -0.347 1.00 98.00 245 ASN A C 1
ATOM 1972 O O . ASN A 1 245 ? -19.407 -3.183 -1.416 1.00 98.00 245 ASN A O 1
ATOM 1976 N N . PRO A 1 246 ? -18.203 -3.900 0.352 1.00 97.56 246 PRO A N 1
ATOM 1977 C CA . PRO A 1 246 ? -18.199 -5.290 -0.086 1.00 97.56 246 PRO A CA 1
ATOM 1978 C C . PRO A 1 246 ? -19.616 -5.863 -0.105 1.00 97.56 246 PRO A C 1
ATOM 1980 O O . PRO A 1 246 ? -20.442 -5.534 0.751 1.00 97.56 246 PRO A O 1
ATOM 1983 N N . SER A 1 247 ? -19.865 -6.755 -1.057 1.00 95.38 247 SER A N 1
ATOM 1984 C CA . SER A 1 247 ? -21.112 -7.490 -1.175 1.00 95.38 247 SER A CA 1
ATOM 1985 C C . SER A 1 247 ? -21.381 -8.329 0.086 1.00 95.38 247 SER A C 1
ATOM 1987 O O . SER A 1 247 ? -20.434 -8.755 0.756 1.00 95.38 247 SER A O 1
ATOM 1989 N N . PRO A 1 248 ? -22.655 -8.563 0.454 1.00 92.19 248 PRO A N 1
ATOM 1990 C CA . PRO A 1 248 ? -22.997 -9.282 1.685 1.00 92.19 248 PRO A CA 1
ATOM 1991 C C . PRO A 1 248 ? -22.466 -10.721 1.752 1.00 92.19 248 PRO A C 1
ATOM 1993 O O . PRO A 1 248 ? -22.245 -11.236 2.844 1.00 92.19 248 PRO A O 1
ATOM 1996 N N . ASP A 1 249 ? -22.275 -11.355 0.597 1.00 91.62 249 ASP A N 1
ATOM 1997 C CA . ASP A 1 249 ? -21.758 -12.714 0.415 1.00 91.62 249 ASP A CA 1
ATOM 1998 C C . ASP A 1 249 ? -20.226 -12.795 0.465 1.00 91.62 249 ASP A C 1
ATOM 2000 O O . ASP A 1 249 ? -19.667 -13.888 0.563 1.00 91.62 249 ASP A O 1
ATOM 2004 N N . ARG A 1 250 ? -19.525 -11.655 0.423 1.00 93.81 250 ARG A N 1
ATOM 2005 C CA . ARG A 1 250 ? -18.065 -11.645 0.478 1.00 93.81 250 ARG A CA 1
ATOM 2006 C C . ARG A 1 250 ? -17.580 -12.148 1.833 1.00 93.81 250 ARG A C 1
ATOM 2008 O O . ARG A 1 250 ? -17.943 -11.615 2.880 1.00 93.81 250 ARG A O 1
ATOM 2015 N N . GLU A 1 251 ? -16.666 -13.112 1.805 1.00 92.50 251 GLU A N 1
ATOM 2016 C CA . GLU A 1 251 ? -15.983 -13.567 3.010 1.00 92.50 251 GLU A CA 1
ATOM 2017 C C . GLU A 1 251 ? -15.050 -12.467 3.547 1.00 92.50 251 GLU A C 1
ATOM 2019 O O . GLU A 1 251 ? -14.157 -11.972 2.853 1.00 92.50 251 GLU A O 1
ATOM 2024 N N . ILE A 1 252 ? -15.262 -12.071 4.805 1.00 95.56 252 ILE A N 1
ATOM 2025 C CA . ILE A 1 252 ? -14.469 -11.046 5.491 1.00 95.56 252 ILE A CA 1
ATOM 2026 C C . ILE A 1 252 ? -13.857 -11.669 6.738 1.00 95.56 252 ILE A C 1
ATOM 2028 O O . ILE A 1 252 ? -14.522 -11.859 7.760 1.00 95.56 252 ILE A O 1
ATOM 2032 N N . ARG A 1 253 ? -12.560 -11.964 6.666 1.00 95.50 253 ARG A N 1
ATOM 2033 C CA . ARG A 1 253 ? -11.813 -12.542 7.780 1.00 95.50 253 ARG A CA 1
ATOM 2034 C C . ARG A 1 253 ? -11.536 -11.472 8.829 1.00 95.50 253 ARG A C 1
ATOM 2036 O O . ARG A 1 253 ? -10.879 -10.469 8.554 1.00 95.50 253 ARG A O 1
ATOM 2043 N N . ARG A 1 254 ? -11.984 -11.702 10.063 1.00 95.75 254 ARG A N 1
ATOM 2044 C CA . ARG A 1 254 ? -11.706 -10.783 11.175 1.00 95.75 254 ARG A CA 1
ATOM 2045 C C . ARG A 1 254 ? -10.209 -10.648 11.438 1.00 95.75 254 ARG A C 1
ATOM 2047 O O . ARG A 1 254 ? -9.460 -11.624 11.388 1.00 95.75 254 ARG A O 1
ATOM 2054 N N . ILE A 1 255 ? -9.801 -9.429 11.776 1.00 97.06 255 ILE A N 1
ATOM 2055 C CA . ILE A 1 255 ? -8.453 -9.153 12.277 1.00 97.06 255 ILE A CA 1
ATOM 2056 C C . ILE A 1 255 ? -8.300 -9.694 13.708 1.00 97.06 255 ILE A C 1
ATOM 2058 O O . ILE A 1 255 ? -9.307 -9.953 14.377 1.00 97.06 255 ILE A O 1
ATOM 2062 N N . PRO A 1 256 ? -7.067 -9.837 14.232 1.00 95.94 256 PRO A N 1
ATOM 2063 C CA . PRO A 1 256 ? -6.861 -10.256 15.611 1.00 95.94 256 PRO A CA 1
ATOM 2064 C C . PRO A 1 256 ? -7.674 -9.412 16.596 1.00 95.94 256 PRO A C 1
ATOM 2066 O O . PRO A 1 256 ? -7.632 -8.182 16.559 1.00 95.94 256 PRO A O 1
ATOM 2069 N N . LEU A 1 257 ? -8.349 -10.063 17.546 1.00 96.88 257 LEU A N 1
ATOM 2070 C CA . LEU A 1 257 ? -9.173 -9.379 18.553 1.00 96.88 257 LEU A CA 1
ATOM 2071 C C . LEU A 1 257 ? -8.381 -8.330 19.352 1.00 96.88 257 LEU A C 1
ATOM 2073 O O . LEU A 1 257 ? -8.934 -7.325 19.796 1.00 96.88 257 LEU A O 1
ATOM 2077 N N . THR A 1 258 ? -7.076 -8.544 19.542 1.00 97.25 258 THR A N 1
ATOM 2078 C CA . THR A 1 258 ? -6.174 -7.553 20.147 1.00 97.25 258 THR A CA 1
ATOM 2079 C C . THR A 1 258 ? -6.102 -6.266 19.339 1.00 97.25 258 THR A C 1
ATOM 2081 O O . THR A 1 258 ? -6.058 -5.187 19.922 1.00 97.25 258 THR A O 1
ATOM 2084 N N . ASP A 1 259 ? -6.073 -6.379 18.015 1.00 97.56 259 ASP A N 1
ATOM 2085 C CA . ASP A 1 259 ? -5.927 -5.253 17.105 1.00 97.56 259 ASP A CA 1
ATOM 2086 C C . ASP A 1 259 ? -7.242 -4.477 17.009 1.00 97.56 259 ASP A C 1
ATOM 2088 O O . ASP A 1 259 ? -7.201 -3.255 17.076 1.00 97.56 259 ASP A O 1
ATOM 2092 N N . GLU A 1 260 ? -8.400 -5.149 17.006 1.00 98.25 260 GLU A N 1
ATOM 2093 C CA . GLU A 1 260 ? -9.705 -4.478 17.133 1.00 98.25 260 GLU A CA 1
ATOM 2094 C C . GLU A 1 260 ? -9.763 -3.585 18.378 1.00 98.25 260 GLU A C 1
ATOM 2096 O O . GLU A 1 260 ? -10.084 -2.402 18.279 1.00 98.25 260 GLU A O 1
ATOM 2101 N N . ARG A 1 261 ? -9.362 -4.114 19.544 1.00 98.19 261 ARG A N 1
ATOM 2102 C CA . ARG A 1 261 ? -9.316 -3.326 20.785 1.00 98.19 261 ARG A CA 1
ATOM 2103 C C . ARG A 1 261 ? -8.305 -2.182 20.693 1.00 98.19 261 ARG A C 1
ATOM 2105 O O . ARG A 1 261 ? -8.591 -1.067 21.116 1.00 98.19 261 ARG A O 1
ATOM 2112 N N . LEU A 1 262 ? -7.113 -2.427 20.146 1.00 98.25 262 LEU A N 1
ATOM 2113 C CA . LEU A 1 262 ? -6.098 -1.379 19.998 1.00 98.25 262 LEU A CA 1
ATOM 2114 C C . LEU A 1 262 ? -6.563 -0.246 19.076 1.00 98.25 262 LEU A C 1
ATOM 2116 O O . LEU A 1 262 ? -6.306 0.915 19.394 1.00 98.25 262 LEU A O 1
ATOM 2120 N N . ILE A 1 263 ? -7.237 -0.573 17.974 1.00 98.25 263 ILE A N 1
ATOM 2121 C CA . ILE A 1 263 ? -7.783 0.396 17.017 1.00 98.25 263 ILE A CA 1
ATOM 2122 C C . ILE A 1 263 ? -8.948 1.182 17.631 1.00 98.25 263 ILE A C 1
ATOM 2124 O O . ILE A 1 263 ? -9.066 2.386 17.398 1.00 98.25 263 ILE A O 1
ATOM 2128 N N . ALA A 1 264 ? -9.809 0.511 18.396 1.00 97.62 264 ALA A N 1
ATOM 2129 C CA . ALA A 1 264 ? -11.029 1.115 18.909 1.00 97.62 264 ALA A CA 1
ATOM 2130 C C . ALA A 1 264 ? -10.814 1.972 20.161 1.00 97.62 264 ALA A C 1
ATOM 2132 O O . ALA A 1 264 ? -11.328 3.082 20.224 1.00 97.62 264 ALA A O 1
ATOM 2133 N N . ILE A 1 265 ? -10.069 1.465 21.151 1.00 96.69 265 ILE A N 1
ATOM 2134 C CA . ILE A 1 265 ? -10.097 2.006 22.524 1.00 96.69 265 ILE A CA 1
ATOM 2135 C C . ILE A 1 265 ? -8.716 2.364 23.091 1.00 96.69 265 ILE A C 1
ATOM 2137 O O . ILE A 1 265 ? -8.577 2.616 24.286 1.00 96.69 265 ILE A O 1
ATOM 2141 N N . SER A 1 266 ? -7.662 2.364 22.269 1.00 96.81 266 SER A N 1
ATOM 2142 C CA . SER A 1 266 ? -6.314 2.741 22.710 1.00 96.81 266 SER A CA 1
ATOM 2143 C C . SER A 1 266 ? -5.786 3.953 21.957 1.00 96.81 266 SER A C 1
ATOM 2145 O O . SER A 1 266 ? -6.092 4.162 20.787 1.00 96.81 266 SER A O 1
ATOM 2147 N N . THR A 1 267 ? -4.871 4.698 22.578 1.00 97.00 267 THR A N 1
ATOM 2148 C CA . THR A 1 267 ? -4.214 5.831 21.908 1.00 97.00 267 THR A CA 1
ATOM 2149 C C . THR A 1 267 ? -3.311 5.407 20.755 1.00 97.00 267 THR A C 1
ATOM 2151 O O . THR A 1 267 ? -2.910 6.241 19.955 1.00 97.00 267 THR A O 1
ATOM 2154 N N . VAL A 1 268 ? -2.950 4.125 20.643 1.00 96.62 268 VAL A N 1
ATOM 2155 C CA . VAL A 1 268 ? -2.224 3.616 19.469 1.00 96.62 268 VAL A CA 1
ATOM 2156 C C . VAL A 1 268 ? -3.139 3.598 18.239 1.00 96.62 268 VAL A C 1
ATOM 2158 O O . VAL A 1 268 ? -2.642 3.749 17.125 1.00 96.62 268 VAL A O 1
ATOM 2161 N N . GLY A 1 269 ? -4.454 3.474 18.454 1.00 97.25 269 GLY A N 1
ATOM 2162 C CA . GLY A 1 269 ? -5.502 3.527 17.439 1.00 97.25 269 GLY A CA 1
ATOM 2163 C C . GLY A 1 269 ? -5.729 4.902 16.824 1.00 97.25 269 GLY A C 1
ATOM 2164 O O . GLY A 1 269 ? -6.392 4.976 15.801 1.00 97.25 269 GLY A O 1
ATOM 2165 N N . VAL A 1 270 ? -5.164 5.983 17.369 1.00 98.19 270 VAL A N 1
ATOM 2166 C CA . VAL A 1 270 ? -5.245 7.301 16.718 1.00 98.19 270 VAL A CA 1
ATOM 2167 C C . VAL A 1 270 ? -4.551 7.221 15.349 1.00 98.19 270 VAL A C 1
ATOM 2169 O O . VAL A 1 270 ? -3.384 6.796 15.314 1.00 98.19 270 VAL A O 1
ATOM 2172 N N . PRO A 1 271 ? -5.237 7.553 14.240 1.00 98.38 271 PRO A N 1
ATOM 2173 C CA . PRO A 1 271 ? -4.683 7.449 12.893 1.00 98.38 271 PRO A CA 1
ATOM 2174 C C . PRO A 1 271 ? -3.720 8.605 12.578 1.00 98.38 271 PRO A C 1
ATOM 2176 O O . PRO A 1 271 ? -3.468 9.473 13.410 1.00 98.38 271 PRO A O 1
ATOM 2179 N N . TYR A 1 272 ? -3.130 8.585 11.385 1.00 98.62 272 TYR A N 1
ATOM 2180 C CA . TYR A 1 272 ? -2.408 9.733 10.833 1.00 98.62 272 TYR A CA 1
ATOM 2181 C C . TYR A 1 272 ? -3.378 10.643 10.067 1.00 98.62 272 TYR A C 1
ATOM 2183 O O . TYR A 1 272 ? -4.347 10.149 9.486 1.00 98.62 272 TYR A O 1
ATOM 2191 N N . ARG A 1 273 ? -3.114 11.954 10.039 1.00 98.56 273 ARG A N 1
ATOM 2192 C CA . ARG A 1 273 ? -3.957 12.957 9.368 1.00 98.56 273 ARG A CA 1
ATOM 2193 C C . ARG A 1 273 ? -3.105 13.928 8.556 1.00 98.56 273 ARG A C 1
ATOM 2195 O O . ARG A 1 273 ? -2.048 14.342 9.024 1.00 98.56 273 ARG A O 1
ATOM 2202 N N . ASP A 1 274 ? -3.584 14.272 7.369 1.00 98.50 274 ASP A N 1
ATOM 2203 C CA . ASP A 1 274 ? -3.017 15.257 6.442 1.00 98.50 274 ASP A CA 1
ATOM 2204 C C . ASP A 1 274 ? -4.173 15.922 5.665 1.00 98.50 274 ASP A C 1
ATOM 2206 O O . ASP A 1 274 ? -4.395 15.600 4.496 1.00 98.50 274 ASP A O 1
ATOM 2210 N N . PRO A 1 275 ? -4.960 16.815 6.305 1.00 97.81 275 PRO A N 1
ATOM 2211 C CA . PRO A 1 275 ? -6.232 17.303 5.754 1.00 97.81 275 PRO A CA 1
ATOM 2212 C C . PRO A 1 275 ? -6.130 17.952 4.370 1.00 97.81 275 PRO A C 1
ATOM 2214 O O . PRO A 1 275 ? -7.056 17.861 3.568 1.00 97.81 275 PRO A O 1
ATOM 2217 N N . ASN A 1 276 ? -4.997 18.596 4.080 1.00 97.56 276 ASN A N 1
ATOM 2218 C CA . ASN A 1 276 ? -4.757 19.293 2.816 1.00 97.56 276 ASN A CA 1
ATOM 2219 C C . ASN A 1 276 ? -3.883 18.485 1.841 1.00 97.56 276 ASN A C 1
ATOM 2221 O O . ASN A 1 276 ? -3.682 18.910 0.698 1.00 97.56 276 ASN A O 1
ATOM 2225 N N . LEU A 1 277 ? -3.414 17.301 2.253 1.00 98.06 277 LEU A N 1
ATOM 2226 C CA . LEU A 1 277 ? -2.522 16.430 1.490 1.00 98.06 277 LEU A CA 1
ATOM 2227 C C . LEU A 1 277 ? -1.198 17.107 1.107 1.00 98.06 277 LEU A C 1
ATOM 2229 O O . LEU A 1 277 ? -0.739 16.995 -0.033 1.00 98.06 277 LEU A O 1
ATOM 2233 N N . ASN A 1 278 ? -0.621 17.859 2.042 1.00 97.62 278 ASN A N 1
ATOM 2234 C CA . ASN A 1 278 ? 0.584 18.659 1.824 1.00 97.62 278 ASN A CA 1
ATOM 2235 C C . ASN A 1 278 ? 1.546 18.705 3.019 1.00 97.62 278 ASN A C 1
ATOM 2237 O O . ASN A 1 278 ? 2.610 19.306 2.885 1.00 97.62 278 ASN A O 1
ATOM 2241 N N . LEU A 1 279 ? 1.211 18.071 4.146 1.00 98.25 279 LEU A N 1
ATOM 2242 C CA . LEU A 1 279 ? 2.099 18.015 5.305 1.00 98.25 279 LEU A CA 1
ATOM 2243 C C . LEU A 1 279 ? 3.314 17.118 5.042 1.00 98.25 279 LEU A C 1
ATOM 2245 O O . LEU A 1 279 ? 3.247 16.153 4.272 1.00 98.25 279 LEU A O 1
ATOM 2249 N N . THR A 1 280 ? 4.429 17.397 5.709 1.00 97.88 280 THR A N 1
ATOM 2250 C CA . THR A 1 280 ? 5.571 16.476 5.731 1.00 97.88 280 THR A CA 1
ATOM 2251 C C . THR A 1 280 ? 5.295 15.278 6.641 1.00 97.88 280 THR A C 1
ATOM 2253 O O . THR A 1 280 ? 4.394 15.295 7.486 1.00 97.88 280 THR A O 1
ATOM 2256 N N . HIS A 1 281 ? 6.095 14.218 6.506 1.00 96.38 281 HIS A N 1
ATOM 2257 C CA . HIS A 1 281 ? 6.031 13.077 7.419 1.00 96.38 281 HIS A CA 1
ATOM 2258 C C . HIS A 1 281 ? 6.191 13.513 8.888 1.00 96.38 281 HIS A C 1
ATOM 2260 O O . HIS A 1 281 ? 5.422 13.083 9.750 1.00 96.38 281 HIS A O 1
ATOM 2266 N N . GLU A 1 282 ? 7.143 14.402 9.173 1.00 97.94 282 GLU A N 1
ATOM 2267 C CA . GLU A 1 282 ? 7.446 14.895 10.519 1.00 97.94 282 GLU A CA 1
ATOM 2268 C C . GLU A 1 282 ? 6.265 15.668 11.113 1.00 97.94 282 GLU A C 1
ATOM 2270 O O . GLU A 1 282 ? 5.918 15.471 12.282 1.00 97.94 282 GLU A O 1
ATOM 2275 N N . GLU A 1 283 ? 5.607 16.507 10.310 1.00 98.50 283 GLU A N 1
ATOM 2276 C CA . GLU A 1 283 ? 4.405 17.240 10.714 1.00 98.50 283 GLU A CA 1
ATOM 2277 C C . GLU A 1 283 ? 3.251 16.285 11.025 1.00 98.50 283 GLU A C 1
ATOM 2279 O O . GLU A 1 283 ? 2.623 16.395 12.081 1.00 98.50 283 GLU A O 1
ATOM 2284 N N . ILE A 1 284 ? 3.017 15.289 10.166 1.00 98.69 284 ILE A N 1
ATOM 2285 C CA . ILE A 1 284 ? 1.990 14.258 10.366 1.00 98.69 284 ILE A CA 1
ATOM 2286 C C . ILE A 1 284 ? 2.244 13.477 11.666 1.00 98.69 284 ILE A C 1
ATOM 2288 O O . ILE A 1 284 ? 1.325 13.259 12.464 1.00 98.69 284 ILE A O 1
ATOM 2292 N N . VAL A 1 285 ? 3.492 13.070 11.921 1.00 98.31 285 VAL A N 1
ATOM 2293 C CA . VAL A 1 285 ? 3.878 12.348 13.144 1.00 98.31 285 VAL A CA 1
ATOM 2294 C C . VAL A 1 285 ? 3.704 13.227 14.385 1.00 98.31 285 VAL A C 1
ATOM 2296 O O . VAL A 1 285 ? 3.159 12.758 15.393 1.00 98.31 285 VAL A O 1
ATOM 2299 N N . LYS A 1 286 ? 4.111 14.501 14.320 1.00 98.44 286 LYS A N 1
ATOM 2300 C CA . LYS A 1 286 ? 3.960 15.476 15.410 1.00 98.44 286 LYS A CA 1
ATOM 2301 C C . LYS A 1 286 ? 2.488 15.736 15.736 1.00 98.44 286 LYS A C 1
ATOM 2303 O O . LYS A 1 286 ? 2.107 15.670 16.908 1.00 98.44 286 LYS A O 1
ATOM 2308 N N . ASN A 1 287 ? 1.659 15.966 14.721 1.00 98.38 287 ASN A N 1
ATOM 2309 C CA . ASN A 1 287 ? 0.223 16.208 14.872 1.00 98.38 287 ASN A CA 1
ATOM 2310 C C . ASN A 1 287 ? -0.478 14.992 15.476 1.00 98.38 287 ASN A C 1
ATOM 2312 O O . ASN A 1 287 ? -1.212 15.114 16.457 1.00 98.38 287 ASN A O 1
ATOM 2316 N N . ARG A 1 288 ? -0.147 13.788 15.000 1.00 98.19 288 ARG A N 1
ATOM 2317 C CA . ARG A 1 288 ? -0.641 12.552 15.608 1.00 98.19 288 ARG A CA 1
ATOM 2318 C C . ARG A 1 288 ? -0.213 12.417 17.072 1.00 98.19 288 ARG A C 1
ATOM 2320 O O . ARG A 1 288 ? -0.987 11.947 17.902 1.00 98.19 288 ARG A O 1
ATOM 2327 N N . ALA A 1 289 ? 1.015 12.792 17.430 1.00 98.38 289 ALA A N 1
ATOM 2328 C CA . ALA A 1 289 ? 1.473 12.735 18.820 1.00 98.38 289 ALA A CA 1
ATOM 2329 C C . ALA A 1 289 ? 0.701 13.704 19.739 1.00 98.38 289 ALA A C 1
ATOM 2331 O O . ALA A 1 289 ? 0.468 13.380 20.907 1.00 98.38 289 ALA A O 1
ATOM 2332 N N . LEU A 1 290 ? 0.286 14.867 19.228 1.00 98.38 290 LEU A N 1
ATOM 2333 C CA . LEU A 1 290 ? -0.621 15.795 19.914 1.00 98.38 290 LEU A CA 1
ATOM 2334 C C . LEU A 1 290 ? -2.013 15.173 20.100 1.00 98.38 290 LEU A C 1
ATOM 2336 O O . LEU A 1 290 ? -2.446 15.021 21.242 1.00 98.38 290 LEU A O 1
ATOM 2340 N N . GLU A 1 291 ? -2.639 14.688 19.025 1.00 97.94 291 GLU A N 1
ATOM 2341 C CA . GLU A 1 291 ? -3.968 14.048 19.061 1.00 97.94 291 GLU A CA 1
ATOM 2342 C C . GLU A 1 291 ? -3.993 12.852 20.030 1.00 97.94 291 GLU A C 1
ATOM 2344 O O . GLU A 1 291 ? -4.916 12.681 20.824 1.00 97.94 291 GLU A O 1
ATOM 2349 N N . ARG A 1 292 ? -2.916 12.057 20.073 1.00 97.88 292 ARG A N 1
ATOM 2350 C CA . ARG A 1 292 ? -2.763 10.957 21.041 1.00 97.88 292 ARG A CA 1
ATOM 2351 C C . ARG A 1 292 ? -2.732 11.420 22.494 1.00 97.88 292 ARG A C 1
ATOM 2353 O O . ARG A 1 292 ? -3.235 10.695 23.356 1.00 97.88 292 ARG A O 1
ATOM 2360 N N . ARG A 1 293 ? -2.111 12.566 22.789 1.00 98.00 293 ARG A N 1
ATOM 2361 C CA . ARG A 1 293 ? -2.064 13.136 24.147 1.00 98.00 293 ARG A CA 1
ATOM 2362 C C . ARG A 1 293 ? -3.427 13.674 24.559 1.00 98.00 293 ARG A C 1
ATOM 2364 O O . ARG A 1 293 ? -3.866 13.396 25.673 1.00 98.00 293 ARG A O 1
ATOM 2371 N N . GLU A 1 294 ? -4.109 14.369 23.659 1.00 97.38 294 GLU A N 1
ATOM 2372 C CA . GLU A 1 294 ? -5.461 14.875 23.900 1.00 97.38 294 GLU A CA 1
ATOM 2373 C C . GLU A 1 294 ? -6.458 13.737 24.103 1.00 97.38 294 GLU A C 1
ATOM 2375 O O . GLU A 1 294 ? -7.199 13.728 25.085 1.00 97.38 294 GLU A O 1
ATOM 2380 N N . PHE A 1 295 ? -6.412 12.721 23.240 1.00 96.94 295 PHE A N 1
ATOM 2381 C CA . PHE A 1 295 ? -7.256 11.543 23.376 1.00 96.94 295 PHE A CA 1
ATOM 2382 C C . PHE A 1 295 ? -6.967 10.788 24.678 1.00 96.94 295 PHE A C 1
ATOM 2384 O O . PHE A 1 295 ? -7.893 10.395 25.383 1.00 96.94 295 PHE A O 1
ATOM 2391 N N . LYS A 1 296 ? -5.689 10.656 25.070 1.00 97.50 296 LYS A N 1
ATOM 2392 C CA . LYS A 1 296 ? -5.319 10.098 26.380 1.00 97.50 296 LYS A CA 1
ATOM 2393 C C . LYS A 1 296 ? -5.974 10.864 27.529 1.00 97.50 296 LYS A C 1
ATOM 2395 O O . LYS A 1 296 ? -6.511 10.226 28.429 1.00 97.50 296 LYS A O 1
ATOM 2400 N N . ARG A 1 297 ? -5.903 12.200 27.509 1.00 97.12 297 ARG A N 1
ATOM 2401 C CA . ARG A 1 297 ? -6.493 13.059 28.544 1.00 97.12 297 ARG A CA 1
ATOM 2402 C C . ARG A 1 297 ? -8.002 12.831 28.644 1.00 97.12 297 ARG A C 1
ATOM 2404 O O . ARG A 1 297 ? -8.477 12.522 29.730 1.00 97.12 297 ARG A O 1
ATOM 2411 N N . ARG A 1 298 ? -8.714 12.860 27.511 1.00 95.69 298 ARG A N 1
ATOM 2412 C CA . ARG A 1 298 ? -10.162 12.587 27.460 1.00 95.69 298 ARG A CA 1
ATOM 2413 C C . ARG A 1 298 ? -10.509 11.217 28.048 1.00 95.69 298 ARG A C 1
ATOM 2415 O O . ARG A 1 298 ? -11.396 11.114 28.883 1.00 95.69 298 ARG A O 1
ATOM 2422 N N . LEU A 1 299 ? -9.767 10.167 27.686 1.00 95.31 299 LEU A N 1
ATOM 2423 C CA . LEU A 1 299 ? -10.007 8.826 28.235 1.00 95.31 299 LEU A CA 1
ATOM 2424 C C . LEU A 1 299 ? -9.812 8.758 29.755 1.00 95.31 299 LEU A C 1
ATOM 2426 O O . LEU A 1 299 ? -10.524 8.008 30.420 1.00 95.31 299 LEU A O 1
ATOM 2430 N N . ILE A 1 300 ? -8.844 9.502 30.301 1.00 96.44 300 ILE A N 1
ATOM 2431 C CA . ILE A 1 300 ? -8.610 9.576 31.750 1.00 96.44 300 ILE A CA 1
ATOM 2432 C C . ILE A 1 300 ? -9.781 10.284 32.435 1.00 96.44 300 ILE A C 1
ATOM 2434 O O . ILE A 1 300 ? -10.297 9.759 33.415 1.00 96.44 300 ILE A O 1
ATOM 2438 N N . GLU A 1 301 ? -10.229 11.419 31.895 1.00 95.50 301 GLU A N 1
ATOM 2439 C CA . GLU A 1 301 ? -11.370 12.188 32.418 1.00 95.50 301 GLU A CA 1
ATOM 2440 C C . GLU A 1 301 ? -12.664 11.365 32.430 1.00 95.50 301 GLU A C 1
ATOM 2442 O O . GLU A 1 301 ? -13.451 11.451 33.365 1.00 95.50 301 GLU A O 1
ATOM 2447 N N . MET A 1 302 ? -12.848 10.498 31.433 1.00 92.56 302 MET A N 1
ATOM 2448 C CA . MET A 1 302 ? -13.991 9.586 31.346 1.00 92.56 302 MET A CA 1
ATOM 2449 C C . MET A 1 302 ? -13.860 8.338 32.233 1.00 92.56 302 MET A C 1
ATOM 2451 O O . MET A 1 302 ? -14.759 7.500 32.231 1.00 92.56 302 MET A O 1
ATOM 2455 N N . GLY A 1 303 ? -12.728 8.140 32.918 1.00 93.25 303 GLY A N 1
ATOM 2456 C CA . GLY A 1 303 ? -12.442 6.911 33.667 1.00 93.25 303 GLY A CA 1
ATOM 2457 C C . GLY A 1 303 ? -12.260 5.660 32.791 1.00 93.25 303 GLY A C 1
ATOM 2458 O O . GLY A 1 303 ? -12.216 4.549 33.310 1.00 93.25 303 GLY A O 1
ATOM 2459 N N . LYS A 1 304 ? -12.120 5.821 31.467 1.00 93.00 304 LYS A N 1
ATOM 2460 C CA . LYS A 1 304 ? -12.035 4.740 30.463 1.00 93.00 304 LYS A CA 1
ATOM 2461 C C . LYS A 1 304 ? -10.630 4.589 29.860 1.00 93.00 304 LYS A C 1
ATOM 2463 O O . LYS A 1 304 ? -10.458 4.051 28.766 1.00 93.00 304 LYS A O 1
ATOM 2468 N N . TYR A 1 305 ? -9.594 5.082 30.541 1.00 96.25 305 TYR A N 1
ATOM 2469 C CA . TYR A 1 305 ? -8.214 4.933 30.079 1.00 96.25 305 TYR A CA 1
ATOM 2470 C C . TYR A 1 305 ? -7.617 3.578 30.467 1.00 96.25 305 TYR A C 1
ATOM 2472 O O . TYR A 1 305 ? -7.423 3.258 31.641 1.00 96.25 305 TYR A O 1
ATOM 2480 N N . TYR A 1 306 ? -7.187 2.826 29.455 1.00 95.44 306 TYR A N 1
ATOM 2481 C CA . TYR A 1 306 ? -6.428 1.591 29.624 1.00 95.44 306 TYR A CA 1
ATOM 2482 C C . TYR A 1 306 ? -5.038 1.738 29.008 1.00 95.44 306 TYR A C 1
ATOM 2484 O O . TYR A 1 306 ? -4.870 2.229 27.891 1.00 95.44 306 TYR A O 1
ATOM 2492 N N . SER A 1 307 ? -4.011 1.245 29.705 1.00 95.56 307 SER A N 1
ATOM 2493 C CA . SER A 1 307 ? -2.683 1.143 29.100 1.00 95.56 307 SER A CA 1
ATOM 2494 C C . SER A 1 307 ? -2.700 0.158 27.928 1.00 95.56 307 SER A C 1
ATOM 2496 O O . SER A 1 307 ? -3.429 -0.835 27.949 1.00 95.56 307 SER A O 1
ATOM 2498 N N . THR A 1 308 ? -1.828 0.357 26.937 1.00 96.06 308 THR A N 1
ATOM 2499 C CA . THR A 1 308 ? -1.696 -0.552 25.783 1.00 96.06 308 THR A CA 1
ATOM 2500 C C . THR A 1 308 ? -1.521 -2.015 26.211 1.00 96.06 308 THR A C 1
ATOM 2502 O O . THR A 1 308 ? -2.061 -2.917 25.575 1.00 96.06 308 THR A O 1
ATOM 2505 N N . LYS A 1 309 ? -0.804 -2.266 27.318 1.00 97.06 309 LYS A N 1
ATOM 2506 C CA . LYS A 1 309 ? -0.640 -3.609 27.898 1.00 97.06 309 LYS A CA 1
ATOM 2507 C C . LYS A 1 309 ? -1.976 -4.186 28.378 1.00 97.06 309 LYS A C 1
ATOM 2509 O O . LYS A 1 309 ? -2.277 -5.330 28.054 1.00 97.06 309 LYS A O 1
ATOM 2514 N N . LYS A 1 310 ? -2.785 -3.406 29.105 1.00 97.44 310 LYS A N 1
ATOM 2515 C CA . LYS A 1 310 ? -4.122 -3.829 29.556 1.00 97.44 310 LYS A CA 1
ATOM 2516 C C . LYS A 1 310 ? -5.051 -4.118 28.372 1.00 97.44 310 LYS A C 1
ATOM 2518 O O . LYS A 1 310 ? -5.651 -5.187 28.345 1.00 97.44 310 LYS A O 1
ATOM 2523 N N . VAL A 1 311 ? -5.078 -3.243 27.360 1.00 97.38 311 VAL A N 1
ATOM 2524 C CA . VAL A 1 311 ? -5.883 -3.433 26.135 1.00 97.38 311 VAL A CA 1
ATOM 2525 C C . VAL A 1 311 ? -5.509 -4.731 25.411 1.00 97.38 311 VAL A C 1
ATOM 2527 O O . VAL A 1 311 ? -6.384 -5.527 25.065 1.00 97.38 311 VAL A O 1
ATOM 2530 N N . LYS A 1 312 ? -4.207 -4.999 25.235 1.00 96.12 312 LYS A N 1
ATOM 2531 C CA . LYS A 1 312 ? -3.721 -6.249 24.624 1.00 96.12 312 LYS A CA 1
ATOM 2532 C C . LYS A 1 312 ? -4.189 -7.479 25.401 1.00 96.12 312 LYS A C 1
ATOM 2534 O O . LYS A 1 312 ? -4.729 -8.398 24.793 1.00 96.12 312 LYS A O 1
ATOM 2539 N N . LEU A 1 313 ? -4.061 -7.450 26.727 1.00 96.88 313 LEU A N 1
ATOM 2540 C CA . LEU A 1 313 ? -4.480 -8.531 27.627 1.00 96.88 313 LEU A CA 1
ATOM 2541 C C . LEU A 1 313 ? -6.005 -8.660 27.790 1.00 96.88 313 LEU A C 1
ATOM 2543 O O . LEU A 1 313 ? -6.447 -9.531 28.529 1.00 96.88 313 LEU A O 1
ATOM 2547 N N . GLY A 1 314 ? -6.808 -7.790 27.166 1.00 96.50 314 GLY A N 1
ATOM 2548 C CA . GLY A 1 314 ? -8.263 -7.783 27.351 1.00 96.50 314 GLY A CA 1
ATOM 2549 C C . GLY A 1 314 ? -8.704 -7.338 28.751 1.00 96.50 314 GLY A C 1
ATOM 2550 O O . GLY A 1 314 ? -9.849 -7.557 29.122 1.00 96.50 314 GLY A O 1
ATOM 2551 N N . LYS A 1 315 ? -7.822 -6.698 29.530 1.00 97.25 315 LYS A N 1
ATOM 2552 C CA . LYS A 1 315 ? -8.131 -6.127 30.853 1.00 97.25 315 LYS A CA 1
ATOM 2553 C C . LYS A 1 315 ? -8.803 -4.759 30.691 1.00 97.25 315 LYS A C 1
ATOM 2555 O O . LYS A 1 315 ? -8.207 -3.732 31.023 1.00 97.25 315 LYS A O 1
ATOM 2560 N N . VAL A 1 316 ? -9.992 -4.776 30.100 1.00 96.56 316 VAL A N 1
ATOM 2561 C CA . VAL A 1 316 ? -10.841 -3.623 29.765 1.00 96.56 316 VAL A CA 1
ATOM 2562 C C . VAL A 1 316 ? -12.269 -3.899 30.231 1.00 96.56 316 VAL A C 1
ATOM 2564 O O . VAL A 1 316 ? -12.567 -5.027 30.628 1.00 96.56 316 VAL A O 1
ATOM 2567 N N . ASP A 1 317 ? -13.151 -2.902 30.183 1.00 96.38 317 ASP A N 1
ATOM 2568 C CA . ASP A 1 317 ? -14.539 -3.096 30.607 1.00 96.38 317 ASP A CA 1
ATOM 2569 C C . ASP A 1 317 ? -15.224 -4.207 29.805 1.00 96.38 317 ASP A C 1
ATOM 2571 O O . ASP A 1 317 ? -15.033 -4.351 28.591 1.00 96.38 317 ASP A O 1
ATOM 2575 N N . LYS A 1 318 ? -16.065 -4.978 30.503 1.00 97.19 318 LYS A N 1
ATOM 2576 C CA . LYS A 1 318 ? -16.741 -6.163 29.963 1.00 97.19 318 LYS A CA 1
ATOM 2577 C C . LYS A 1 318 ? -17.539 -5.855 28.691 1.00 97.19 318 LYS A C 1
ATOM 2579 O O . LYS A 1 318 ? -17.526 -6.665 27.769 1.00 97.19 318 LYS A O 1
ATOM 2584 N N . VAL A 1 319 ? -18.137 -4.663 28.603 1.00 97.44 319 VAL A N 1
ATOM 2585 C CA . VAL A 1 319 ? -18.905 -4.212 27.431 1.00 97.44 319 VAL A CA 1
ATOM 2586 C C . VAL A 1 319 ? -18.100 -4.303 26.131 1.00 97.44 319 VAL A C 1
ATOM 2588 O O . VAL A 1 319 ? -18.624 -4.762 25.121 1.00 97.44 319 VAL A O 1
ATOM 2591 N N . PHE A 1 320 ? -16.806 -3.963 26.144 1.00 97.50 320 PHE A N 1
ATOM 2592 C CA . PHE A 1 320 ? -15.972 -4.052 24.944 1.00 97.50 320 PHE A CA 1
ATOM 2593 C C . PHE A 1 320 ? -15.729 -5.508 24.540 1.00 97.50 320 PHE A C 1
ATOM 2595 O O . PHE A 1 320 ? -15.775 -5.835 23.357 1.00 97.50 320 PHE A O 1
ATOM 2602 N N . LEU A 1 321 ? -15.509 -6.398 25.510 1.00 97.88 321 LEU A N 1
ATOM 2603 C CA . LEU A 1 321 ? -15.325 -7.828 25.245 1.00 97.88 321 LEU A CA 1
ATOM 2604 C C . LEU A 1 321 ? -16.612 -8.477 24.726 1.00 97.88 321 LEU A C 1
ATOM 2606 O O . LEU A 1 321 ? -16.549 -9.347 23.860 1.00 97.88 321 LEU A O 1
ATOM 2610 N N . ASP A 1 322 ? -17.766 -8.039 25.223 1.00 98.19 322 ASP A N 1
ATOM 2611 C CA . ASP A 1 322 ? -19.066 -8.526 24.771 1.00 98.19 322 ASP A CA 1
ATOM 2612 C C . ASP A 1 322 ? -19.384 -8.043 23.348 1.00 98.19 322 ASP A C 1
ATOM 2614 O O . ASP A 1 322 ? -19.829 -8.848 22.530 1.00 98.19 322 ASP A O 1
ATOM 2618 N N . ILE A 1 323 ? -19.028 -6.800 22.985 1.00 98.31 323 ILE A N 1
ATOM 2619 C CA . ILE A 1 323 ? -19.106 -6.329 21.590 1.00 98.31 323 ILE A CA 1
ATOM 2620 C C . ILE A 1 323 ? -18.284 -7.236 20.666 1.00 98.31 323 ILE A C 1
ATOM 2622 O O . ILE A 1 323 ? -18.770 -7.587 19.597 1.00 98.31 323 ILE A O 1
ATOM 2626 N N . GLN A 1 324 ? -17.081 -7.682 21.062 1.00 96.94 324 GLN A N 1
ATOM 2627 C CA . GLN A 1 324 ? -16.254 -8.564 20.215 1.00 96.94 324 GLN A CA 1
ATOM 2628 C C . GLN A 1 324 ? -16.891 -9.919 19.906 1.00 96.94 324 GLN A C 1
ATOM 2630 O O . GLN A 1 324 ? -16.505 -10.526 18.906 1.00 96.94 324 GLN A O 1
ATOM 2635 N N . LYS A 1 325 ? -17.830 -10.391 20.734 1.00 97.12 325 LYS A N 1
ATOM 2636 C CA . LYS A 1 325 ? -18.543 -11.664 20.540 1.00 97.12 325 LYS A CA 1
ATOM 2637 C C . LYS A 1 325 ? -19.686 -11.557 19.529 1.00 97.12 325 LYS A C 1
ATOM 2639 O O . LYS A 1 325 ? -20.215 -12.585 19.119 1.00 97.12 325 LYS A O 1
ATOM 2644 N N . LEU A 1 326 ? -20.072 -10.344 19.128 1.00 97.31 326 LEU A N 1
ATOM 2645 C CA . LEU A 1 326 ? -21.093 -10.146 18.105 1.00 97.31 326 LEU A CA 1
ATOM 2646 C C . LEU A 1 326 ? -20.624 -10.724 16.764 1.00 97.31 326 LEU A C 1
ATOM 2648 O O . LEU A 1 326 ? -19.451 -10.609 16.399 1.00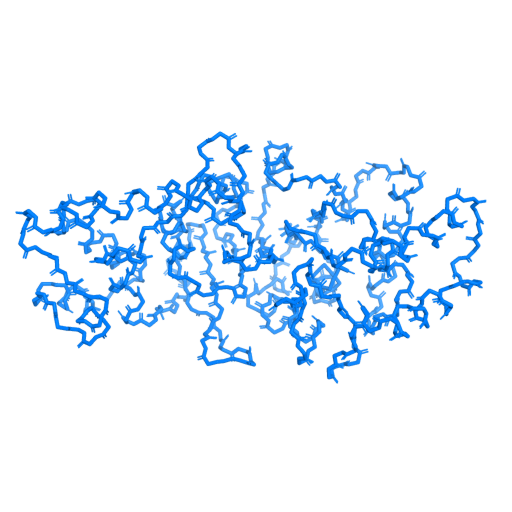 97.31 326 LEU A O 1
ATOM 2652 N N . ASN A 1 327 ? -21.562 -11.295 16.006 1.00 95.06 327 ASN A N 1
ATOM 2653 C CA . ASN A 1 327 ? -21.303 -11.824 14.669 1.00 95.06 327 ASN A CA 1
ATOM 2654 C C . ASN A 1 327 ? -21.228 -10.689 13.629 1.00 95.06 327 ASN A C 1
ATOM 2656 O O . ASN A 1 327 ? -22.101 -10.531 12.779 1.00 95.06 327 ASN A O 1
ATOM 2660 N N . LEU A 1 328 ? -20.216 -9.833 13.763 1.00 96.44 328 LEU A N 1
ATOM 2661 C CA . LEU A 1 328 ? -19.963 -8.681 12.903 1.00 96.44 328 LEU A CA 1
ATOM 2662 C C . LEU A 1 328 ? -18.509 -8.700 12.420 1.00 96.44 328 LEU A C 1
ATOM 2664 O O . LEU A 1 328 ? -17.615 -9.212 13.096 1.00 96.44 328 LEU A O 1
ATOM 2668 N N . ASN A 1 329 ? -18.259 -8.082 11.264 1.00 97.12 329 ASN A N 1
ATOM 2669 C CA . ASN A 1 329 ? -16.893 -7.847 10.800 1.00 97.12 329 ASN A CA 1
ATOM 2670 C C . ASN A 1 329 ? -16.146 -6.851 11.708 1.00 97.12 329 ASN A C 1
ATOM 2672 O O . ASN A 1 329 ? -16.756 -6.056 12.430 1.00 97.12 329 ASN A O 1
ATOM 2676 N N . SER A 1 330 ? -14.815 -6.863 11.634 1.00 98.25 330 SER A N 1
ATOM 2677 C CA . SER A 1 330 ? -13.959 -6.054 12.505 1.00 98.25 330 SER A CA 1
ATOM 2678 C C . SER A 1 330 ? -14.222 -4.548 12.407 1.00 98.25 330 SER A C 1
ATOM 2680 O O . SER A 1 330 ? -14.215 -3.887 13.442 1.00 98.25 330 SER A O 1
ATOM 2682 N N . SER A 1 331 ? -14.523 -3.996 11.223 1.00 98.38 331 SER A N 1
ATOM 2683 C CA . SER A 1 331 ? -14.860 -2.567 11.092 1.00 98.38 331 SER A CA 1
ATOM 2684 C C . SER A 1 331 ? -16.101 -2.197 11.909 1.00 98.38 331 SER A C 1
ATOM 2686 O O . SER A 1 331 ? -16.066 -1.236 12.674 1.00 98.38 331 SER A O 1
ATOM 2688 N N . LYS A 1 332 ? -17.182 -2.985 11.819 1.00 98.19 332 LYS A N 1
ATOM 2689 C CA . LYS A 1 332 ? -18.411 -2.755 12.603 1.00 98.19 332 LYS A CA 1
ATOM 2690 C C . LYS A 1 332 ? -18.174 -2.909 14.108 1.00 98.19 332 LYS A C 1
ATOM 2692 O O . LYS A 1 332 ? -18.711 -2.131 14.890 1.00 98.19 332 LYS A O 1
ATOM 2697 N N . ILE A 1 333 ? -17.358 -3.884 14.512 1.00 98.62 333 ILE A N 1
ATOM 2698 C CA . ILE A 1 333 ? -16.963 -4.096 15.915 1.00 98.62 333 ILE A CA 1
ATOM 2699 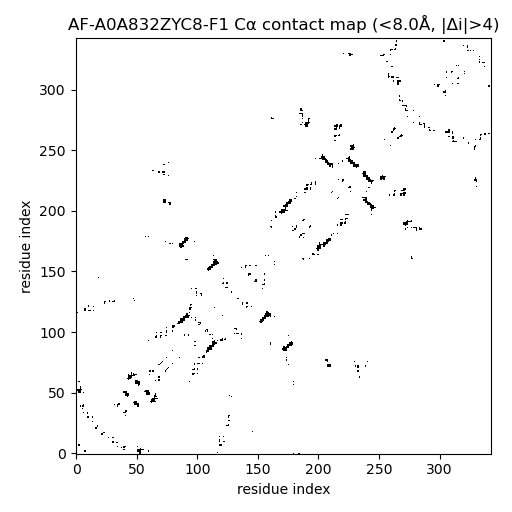C C . ILE A 1 333 ? -16.216 -2.874 16.456 1.00 98.62 333 ILE A C 1
ATOM 2701 O O . ILE A 1 333 ? -16.567 -2.356 17.514 1.00 98.62 333 ILE A O 1
ATOM 2705 N N . ILE A 1 334 ? -15.223 -2.386 15.708 1.00 98.62 334 ILE A N 1
ATOM 2706 C CA . ILE A 1 334 ? -14.431 -1.204 16.062 1.00 98.62 334 ILE A CA 1
ATOM 2707 C C . ILE A 1 334 ? -15.334 0.024 16.212 1.00 98.62 334 ILE A C 1
ATOM 2709 O O . ILE A 1 334 ? -15.231 0.727 17.214 1.00 98.62 334 ILE A O 1
ATOM 2713 N N . LEU A 1 335 ? -16.235 0.265 15.255 1.00 98.31 335 LEU A N 1
ATOM 2714 C CA . LEU A 1 335 ? -17.160 1.401 15.302 1.00 98.31 335 LEU A CA 1
ATOM 2715 C C . LEU A 1 335 ? -18.114 1.319 16.502 1.00 98.31 335 LEU A C 1
ATOM 2717 O O . LEU A 1 335 ? -18.270 2.306 17.210 1.00 98.31 335 LEU A O 1
ATOM 2721 N N . LYS A 1 336 ? -18.668 0.139 16.812 1.00 98.50 336 LYS A N 1
ATOM 2722 C CA . LYS A 1 336 ? -19.511 -0.053 18.009 1.00 98.50 336 LYS A CA 1
ATOM 2723 C C . LYS A 1 336 ? -18.760 0.190 19.316 1.00 98.50 336 LYS A C 1
ATOM 2725 O O . LYS A 1 336 ? -19.312 0.738 20.263 1.00 98.50 336 LYS A O 1
ATOM 2730 N N . MET A 1 337 ? -17.495 -0.216 19.395 1.00 98.12 337 MET A N 1
ATOM 2731 C CA . MET A 1 337 ? -16.672 0.090 20.566 1.00 98.12 337 MET A CA 1
ATOM 2732 C C . MET A 1 337 ? -16.409 1.592 20.706 1.00 98.12 337 MET A C 1
ATOM 2734 O O . MET A 1 337 ? -16.422 2.092 21.826 1.00 98.12 337 MET A O 1
ATOM 2738 N N . ARG A 1 338 ? -16.173 2.301 19.594 1.00 96.69 338 ARG A N 1
ATOM 2739 C CA . ARG A 1 338 ? -15.995 3.763 19.577 1.00 96.69 338 ARG A CA 1
ATOM 2740 C C . ARG A 1 338 ? -17.257 4.493 20.027 1.00 96.69 338 ARG A C 1
ATOM 2742 O O . ARG A 1 338 ? -17.174 5.337 20.911 1.00 96.69 338 ARG A O 1
ATOM 2749 N N . GLU A 1 339 ? -18.416 4.050 19.548 1.00 96.44 339 GLU A N 1
ATOM 2750 C CA . GLU A 1 339 ? -19.729 4.542 19.975 1.00 96.44 339 GLU A CA 1
ATOM 2751 C C . GLU A 1 339 ? -19.918 4.413 21.498 1.00 96.44 339 GLU A C 1
ATOM 2753 O O . GLU A 1 339 ? -20.215 5.394 22.175 1.00 96.44 339 GLU A O 1
ATOM 2758 N N . VAL A 1 340 ? -19.639 3.238 22.079 1.00 95.31 340 VAL A N 1
ATOM 2759 C CA . VAL A 1 340 ? -19.708 3.020 23.543 1.00 95.31 340 VAL A CA 1
ATOM 2760 C C . VAL A 1 340 ? -18.649 3.816 24.315 1.00 95.31 340 VAL A C 1
ATOM 2762 O O . VAL A 1 340 ? -18.836 4.188 25.483 1.00 95.31 340 VAL A O 1
ATOM 2765 N N . LEU A 1 341 ? -17.504 4.069 23.685 1.00 92.00 341 LEU A N 1
ATOM 2766 C CA . LEU A 1 341 ? -16.471 4.926 24.241 1.00 92.00 341 LEU A CA 1
ATOM 2767 C C . LEU A 1 341 ? -16.864 6.409 24.177 1.00 92.00 341 LEU A C 1
ATOM 2769 O O . LEU A 1 341 ? -16.339 7.163 24.985 1.00 92.00 341 LEU A O 1
ATOM 2773 N N . GLY A 1 342 ? -17.812 6.799 23.320 1.00 87.62 342 GLY A N 1
ATOM 2774 C CA . GLY A 1 342 ? -18.279 8.174 23.137 1.00 87.62 342 GLY A CA 1
ATOM 2775 C C . GLY A 1 342 ? -17.392 9.001 22.204 1.00 87.62 342 GLY A C 1
ATOM 2776 O O . GLY A 1 342 ? -17.204 10.191 22.459 1.00 87.62 342 GLY A O 1
ATOM 2777 N N . ILE A 1 343 ? -16.798 8.369 21.182 1.00 78.44 343 ILE A N 1
ATOM 2778 C CA . ILE A 1 343 ? -15.886 9.006 20.214 1.00 78.44 343 ILE A CA 1
ATOM 2779 C C . ILE A 1 343 ? -16.226 8.723 18.757 1.00 78.44 343 ILE A C 1
ATOM 2781 O O . ILE A 1 343 ? -16.851 7.673 18.479 1.00 78.44 343 ILE A O 1
#